Protein AF-A0A7C7YR39-F1 (afdb_monomer)

Mean predicted aligned error: 9.97 Å

Sequence (349 aa):
MISSTLSHMVLILVLGVTTVPDGLTGERSPSIELAADESQHPGGVIDSTLPKLRGMIELYSADRRNIGRFYDAPMSKMASEKTREYLQHWQEVLDAIDFDALERDQQVDHLLFQNDLRYRLRSLDHQQLKEQQIDPFVPFAEVITRLQEKRRQVEPVDGKKLANIITDLDRAVKEARTTIEKQLKEGGEGEQVFEISVANRASRMVDRLQRTLSGWYRFYAGYDPLFTWWVEKPYKDLEKTLKSYSKFIRNKVMAIDDEGDPPIIGDPVGREELMSMLEHEMIAYSPEQLIEIARQEFDWCRKEMVRAAQDLGYGDDWRKALEHVKELHVEPGKQPDLIRELAHEAVEF

Solvent-accessible surface area (backbone atoms only — not comparable to full-atom values): 20378 Å² total; per-residue (Å²): 134,90,78,92,85,84,87,82,92,81,88,84,83,77,87,78,82,81,82,76,79,86,86,77,85,69,79,72,60,74,71,62,72,48,54,76,42,69,86,51,39,93,85,49,71,58,52,81,93,44,62,68,64,57,23,48,52,52,49,48,56,51,42,54,51,48,51,52,66,66,47,65,43,66,94,34,63,68,40,50,50,55,51,48,55,52,44,51,50,53,48,54,60,56,70,69,50,66,62,88,79,43,55,72,70,48,45,51,52,49,55,54,49,55,41,52,45,56,41,52,55,52,52,51,53,52,48,51,53,60,50,58,70,26,40,83,72,46,78,57,46,63,61,56,22,51,55,45,49,41,58,71,69,65,57,89,82,52,26,66,62,49,21,51,54,38,43,53,48,38,49,44,52,53,50,39,50,52,52,53,55,49,51,52,61,73,48,40,95,88,51,81,75,61,60,55,45,50,50,51,50,33,30,54,47,47,56,48,52,50,51,52,50,51,54,53,48,60,68,43,45,84,74,37,65,63,36,31,71,43,27,49,63,34,48,58,52,28,54,50,50,52,55,52,47,34,49,43,40,42,43,69,71,57,65,46,66,94,75,76,84,72,79,90,77,67,68,82,76,51,71,70,52,50,50,49,51,30,54,59,71,68,44,92,59,53,74,68,55,49,52,52,51,50,52,54,52,52,54,50,52,54,52,52,43,27,51,53,9,39,77,73,71,46,42,79,43,32,66,61,36,49,57,53,59,67,68,70,60,76,61,94,88,42,59,68,61,52,53,52,51,54,54,52,51,66,71,73,106

Secondary structure (DSSP, 8-state):
-------------------PPP-------HHHHGGGSTT--TT----TTS-HHHHHHHHHHHHHHHHHHHS--TT-HHHHHHHHHHHHHHHHHHHTS-GGGS-HHHHHHHHHHHHHHHHHHHHHHHHHHHHHTTGGG-TTHHHHHHHHHHHHTT----HHHHHHHHHHHHHHHHHHHHHHHHHHHHT-TT---S-HHHHHHHHHHHHHHHHHHHHHHHHHTTT-HHHHHHHHHHHHHHHHHHHHHHHHIIIIIS---SSSSPP-------HHHHHHHHHHTT--S-HHHHHHHHHHHHHHHHHHHHHHHHHTT-TT-HHHHHHHHHT-PPPTT-HHHHHHHHHHHHHH-

pLDDT: mean 86.63, std 20.12, range [24.39, 98.81]

Structure (mmCIF, N/CA/C/O backbone):
data_AF-A0A7C7YR39-F1
#
_entry.id   AF-A0A7C7YR39-F1
#
loop_
_atom_site.group_PDB
_atom_site.id
_atom_site.type_symbol
_atom_site.label_atom_id
_atom_site.label_alt_id
_atom_site.label_comp_id
_atom_site.label_asym_id
_atom_site.label_entity_id
_atom_site.label_seq_id
_atom_site.pdbx_PDB_ins_code
_atom_site.Cartn_x
_atom_site.Cartn_y
_atom_site.Cartn_z
_atom_site.occupancy
_atom_site.B_iso_or_equiv
_atom_site.auth_seq_id
_atom_site.auth_comp_id
_atom_site.auth_asym_id
_atom_site.auth_atom_id
_atom_site.pdbx_PDB_model_num
ATOM 1 N N . MET A 1 1 ? -36.151 -13.719 -64.002 1.00 32.03 1 MET A N 1
ATOM 2 C CA . MET A 1 1 ? -35.360 -13.106 -65.091 1.00 32.03 1 MET A CA 1
ATOM 3 C C . MET A 1 1 ? -34.764 -11.821 -64.520 1.00 32.03 1 MET A C 1
ATOM 5 O O . MET A 1 1 ? -35.556 -10.995 -64.103 1.00 32.03 1 MET A O 1
ATOM 9 N N . ILE A 1 2 ? -33.493 -11.862 -64.078 1.00 34.31 2 ILE A N 1
ATOM 10 C CA . ILE A 1 2 ? -32.334 -11.101 -64.636 1.00 34.31 2 ILE A CA 1
ATOM 11 C C . ILE A 1 2 ? -32.557 -9.578 -64.465 1.00 34.31 2 ILE A C 1
ATOM 13 O O . ILE A 1 2 ? -33.541 -9.092 -64.996 1.00 34.31 2 ILE A O 1
ATOM 17 N N . SER A 1 3 ? -31.790 -8.734 -63.759 1.00 32.16 3 SER A N 1
ATOM 18 C CA . SER A 1 3 ? -30.364 -8.616 -63.371 1.00 32.16 3 SER A CA 1
ATOM 19 C C . SER A 1 3 ? -30.290 -7.576 -62.215 1.00 32.16 3 SER A C 1
ATOM 21 O O . SER A 1 3 ? -31.131 -6.684 -62.204 1.00 32.16 3 SER A O 1
ATOM 23 N N . SER A 1 4 ? -29.506 -7.757 -61.135 1.00 36.12 4 SER A N 1
ATOM 24 C CA . SER A 1 4 ? -28.205 -7.090 -60.817 1.00 36.12 4 SER A CA 1
ATOM 25 C C . SER A 1 4 ? -28.263 -5.534 -60.767 1.00 36.12 4 SER A C 1
ATOM 27 O O . SER A 1 4 ? -28.878 -4.931 -61.628 1.00 36.12 4 SER A O 1
ATOM 29 N N . THR A 1 5 ? -27.669 -4.752 -59.848 1.00 35.97 5 THR A N 1
ATOM 30 C CA . THR A 1 5 ? -26.538 -4.916 -58.911 1.00 35.97 5 THR A CA 1
ATOM 31 C C . THR A 1 5 ? -26.293 -3.591 -58.143 1.00 35.97 5 THR A C 1
ATOM 33 O O . THR A 1 5 ? -26.553 -2.526 -58.687 1.00 35.97 5 THR A O 1
ATOM 36 N N . LEU A 1 6 ? -25.641 -3.707 -56.975 1.00 30.09 6 LEU A N 1
ATOM 37 C CA . LEU A 1 6 ? -24.656 -2.795 -56.348 1.00 30.09 6 LEU A CA 1
ATOM 38 C C . LEU A 1 6 ? -25.064 -1.573 -55.478 1.00 30.09 6 LEU A C 1
ATOM 40 O O . LEU A 1 6 ? -25.485 -0.523 -55.946 1.00 30.09 6 LEU A O 1
ATOM 44 N N . SER A 1 7 ? -24.749 -1.754 -54.186 1.00 31.33 7 SER A N 1
ATOM 45 C CA . SER A 1 7 ? -24.187 -0.844 -53.165 1.00 31.33 7 SER A CA 1
ATOM 46 C C . SER A 1 7 ? -23.467 0.418 -53.672 1.00 31.33 7 SER A C 1
ATOM 48 O O . SER A 1 7 ? -22.754 0.295 -54.660 1.00 31.33 7 SER A O 1
ATOM 50 N N . HIS A 1 8 ? -23.567 1.551 -52.949 1.00 29.84 8 HIS A N 1
ATOM 51 C CA . HIS A 1 8 ? -22.473 2.497 -52.612 1.00 29.84 8 HIS A CA 1
ATOM 52 C 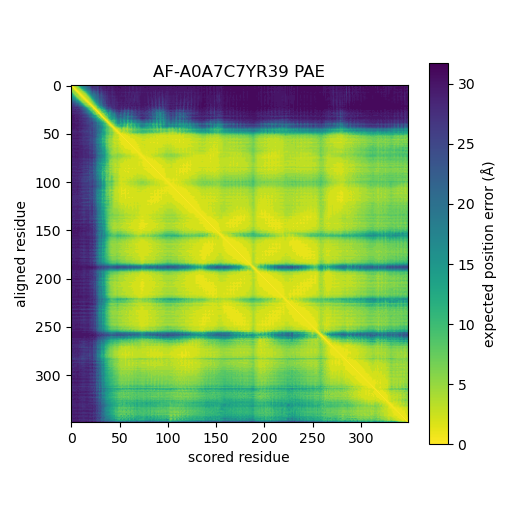C . HIS A 1 8 ? -22.944 3.576 -51.601 1.00 29.84 8 HIS A C 1
ATOM 54 O O . HIS A 1 8 ? -23.757 4.441 -51.912 1.00 29.84 8 HIS A O 1
ATOM 60 N N . MET A 1 9 ? -22.410 3.493 -50.376 1.00 26.84 9 MET A N 1
ATOM 61 C CA . MET A 1 9 ? -21.767 4.577 -49.611 1.00 26.84 9 MET A CA 1
ATOM 62 C C . MET A 1 9 ? -21.888 6.011 -50.168 1.00 26.84 9 MET A C 1
ATOM 64 O O . MET A 1 9 ? -21.300 6.318 -51.202 1.00 26.84 9 MET A O 1
ATOM 68 N N . VAL A 1 10 ? -22.475 6.923 -49.382 1.00 27.78 10 VAL A N 1
ATOM 69 C CA . VAL A 1 10 ? -22.123 8.353 -49.408 1.00 27.78 10 VAL A CA 1
ATOM 70 C C . VAL A 1 10 ? -21.921 8.848 -47.975 1.00 27.78 10 VAL A C 1
ATOM 72 O O . VAL A 1 10 ? -22.806 8.786 -47.126 1.00 27.78 10 VAL A O 1
ATOM 75 N N . LEU A 1 11 ? -20.689 9.292 -47.756 1.00 25.66 11 LEU A N 1
ATOM 76 C CA . LEU A 1 11 ? -20.082 9.889 -46.577 1.00 25.66 11 LEU A CA 1
ATOM 77 C C . LEU A 1 11 ? -20.687 11.287 -46.334 1.00 25.66 11 LEU A C 1
ATOM 79 O O . LEU A 1 11 ? -20.571 12.153 -47.200 1.00 25.66 11 LEU A O 1
ATOM 83 N N . ILE A 1 12 ? -21.311 11.529 -45.177 1.00 28.56 12 ILE A N 1
ATOM 84 C CA . ILE A 1 12 ? -21.699 12.884 -44.751 1.00 28.56 12 ILE A CA 1
ATOM 85 C C . ILE A 1 12 ? -20.599 13.427 -43.838 1.00 28.56 12 ILE A C 1
ATOM 87 O O . ILE A 1 12 ? -20.416 12.980 -42.709 1.00 28.56 12 ILE A O 1
ATOM 91 N N . LEU A 1 13 ? -19.860 14.392 -44.378 1.00 24.39 13 LEU A N 1
ATOM 92 C CA . LEU A 1 13 ? -18.815 15.167 -43.727 1.00 24.39 13 LEU A CA 1
ATOM 93 C C . LEU A 1 13 ? -19.472 16.391 -43.067 1.00 24.39 13 LEU A C 1
ATOM 95 O O . LEU A 1 13 ? -19.917 17.296 -43.770 1.00 24.39 13 LEU A O 1
ATOM 99 N N . VAL A 1 14 ? -19.561 16.422 -41.734 1.00 27.92 14 VAL A N 1
ATOM 100 C CA . VAL A 1 14 ? -19.969 17.626 -40.985 1.00 27.92 14 VAL A CA 1
ATOM 101 C C . VAL A 1 14 ? -18.734 18.233 -40.332 1.00 27.92 14 VAL A C 1
ATOM 103 O O . VAL A 1 14 ? -18.232 17.746 -39.323 1.00 27.92 14 VAL A O 1
ATOM 106 N N . LEU A 1 15 ? -18.252 19.310 -40.949 1.00 28.94 15 LEU A N 1
ATOM 107 C CA . LEU A 1 15 ? -17.312 20.273 -40.385 1.00 28.94 15 LEU A CA 1
ATOM 108 C C . LEU A 1 15 ? -17.997 21.031 -39.239 1.00 28.94 15 LEU A C 1
ATOM 110 O O . LEU A 1 15 ? -18.823 21.912 -39.474 1.00 28.94 15 LEU A O 1
ATOM 114 N N . GLY A 1 16 ? -17.652 20.685 -38.000 1.00 26.23 16 GLY A N 1
ATOM 115 C CA . GLY A 1 16 ? -17.976 21.466 -36.809 1.00 26.23 16 GLY A CA 1
ATOM 116 C C . GLY A 1 16 ? -16.839 22.431 -36.490 1.00 26.23 16 GLY A C 1
ATOM 117 O O . GLY A 1 16 ? -15.851 22.045 -35.875 1.00 26.23 16 GLY A O 1
ATOM 118 N N . VAL A 1 17 ? -16.981 23.676 -36.937 1.00 27.73 17 VAL A N 1
ATOM 119 C CA . VAL A 1 17 ? -16.126 24.815 -36.583 1.00 27.73 17 VAL A CA 1
ATOM 120 C C . VAL A 1 17 ? -16.275 25.098 -35.085 1.00 27.73 17 VAL A C 1
ATOM 122 O O . VAL A 1 17 ? -17.360 25.441 -34.620 1.00 27.73 17 VAL A O 1
ATOM 125 N N . THR A 1 18 ? -15.192 24.954 -34.323 1.00 28.89 18 THR A N 1
ATOM 126 C CA . THR A 1 18 ? -15.123 25.343 -32.911 1.00 28.89 18 THR A CA 1
ATOM 127 C C . THR A 1 18 ? -14.959 26.855 -32.798 1.00 28.89 18 THR A C 1
ATOM 129 O O . THR A 1 18 ? -13.890 27.397 -33.073 1.00 28.89 18 THR A O 1
ATOM 132 N N . THR A 1 19 ? -16.011 27.547 -32.368 1.00 29.94 19 THR A N 1
ATOM 133 C CA . THR A 1 19 ? -15.906 28.903 -31.824 1.00 29.94 19 THR A CA 1
ATOM 134 C C . THR A 1 19 ? -15.348 28.815 -30.406 1.00 29.94 19 THR A C 1
ATOM 136 O O . THR A 1 19 ? -16.035 28.346 -29.499 1.00 29.94 19 THR A O 1
ATOM 139 N N . VAL A 1 20 ? -14.097 29.237 -30.227 1.00 32.47 20 VAL A N 1
ATOM 140 C CA . VAL A 1 20 ? -13.477 29.475 -28.916 1.00 32.47 20 VAL A CA 1
ATOM 141 C C . VAL A 1 20 ? -14.129 30.723 -28.309 1.00 32.47 20 VAL A C 1
ATOM 143 O O . VAL A 1 20 ? -14.114 31.767 -28.964 1.00 32.47 20 VAL A O 1
ATOM 146 N N . PRO A 1 21 ? -14.715 30.667 -27.101 1.00 31.42 21 PRO A N 1
ATOM 147 C CA . PRO A 1 21 ? -15.055 31.875 -26.370 1.00 31.42 21 PRO A CA 1
ATOM 148 C C . PRO A 1 21 ? -13.767 32.478 -25.805 1.00 31.42 21 PRO A C 1
ATOM 150 O O . PRO A 1 21 ? -13.091 31.861 -24.980 1.00 31.42 21 PRO A O 1
ATOM 153 N N . ASP A 1 22 ? -13.442 33.682 -26.268 1.00 34.03 22 ASP A N 1
ATOM 154 C CA . ASP A 1 22 ? -12.496 34.588 -25.623 1.00 34.03 22 ASP A CA 1
ATOM 155 C C . ASP A 1 22 ? -12.878 34.800 -24.151 1.00 34.03 22 ASP A C 1
ATOM 157 O O . ASP A 1 22 ? -14.036 35.080 -23.831 1.00 34.03 22 ASP A O 1
ATOM 161 N N . GLY A 1 23 ? -11.882 34.737 -23.265 1.00 38.09 23 GLY A N 1
ATOM 162 C CA . GLY A 1 23 ? -11.996 35.285 -21.914 1.00 38.09 23 GLY A CA 1
ATOM 163 C C . GLY A 1 23 ? -12.048 34.268 -20.778 1.00 38.09 23 GLY A C 1
ATOM 164 O O . GLY A 1 23 ? -12.989 34.274 -19.995 1.00 38.09 23 GLY A O 1
ATOM 165 N N . LEU A 1 24 ? -10.988 33.477 -20.617 1.00 30.59 24 LEU A N 1
ATOM 166 C CA . LEU A 1 24 ? -10.527 33.027 -19.300 1.00 30.59 24 LEU A CA 1
ATOM 167 C C . LEU A 1 24 ? -9.001 33.127 -19.277 1.00 30.59 24 LEU A C 1
ATOM 169 O O . LEU A 1 24 ? -8.285 32.151 -19.482 1.00 30.59 24 LEU A O 1
ATOM 173 N N . THR A 1 25 ? -8.491 34.335 -19.038 1.00 36.34 25 THR A N 1
ATOM 174 C CA . THR A 1 25 ? -7.137 34.510 -18.510 1.00 36.34 25 THR A CA 1
ATOM 175 C C . THR A 1 25 ? -7.134 33.947 -17.092 1.00 36.34 25 THR A C 1
ATOM 177 O O . THR A 1 25 ? -7.354 34.669 -16.122 1.00 36.34 25 THR A O 1
ATOM 180 N N . GLY A 1 26 ? -6.966 32.631 -16.976 1.00 33.69 26 GLY A N 1
ATOM 181 C CA . GLY A 1 26 ? -6.510 32.036 -15.735 1.00 33.69 26 GLY A CA 1
ATOM 182 C C . GLY A 1 26 ? -5.105 32.564 -15.496 1.00 33.69 26 GLY A C 1
ATOM 183 O O . GLY A 1 26 ? -4.198 32.263 -16.272 1.00 33.69 26 GLY A O 1
ATOM 184 N N . GLU A 1 27 ? -4.934 33.393 -14.472 1.00 33.16 27 GLU A N 1
ATOM 185 C CA . GLU A 1 27 ? -3.612 33.641 -13.912 1.00 33.16 27 GLU A CA 1
ATOM 186 C C . GLU A 1 27 ? -3.004 32.268 -13.605 1.00 33.16 27 GLU A C 1
ATOM 188 O O . GLU A 1 27 ? -3.484 31.538 -12.734 1.00 33.16 27 GLU A O 1
ATOM 193 N N . ARG A 1 28 ? -1.982 31.873 -14.375 1.00 34.53 28 ARG A N 1
ATOM 194 C CA . ARG A 1 28 ? -1.120 30.758 -13.987 1.00 34.53 28 ARG A CA 1
ATOM 195 C C . ARG A 1 28 ? -0.603 31.108 -12.598 1.00 34.53 28 ARG A C 1
ATOM 197 O O . ARG A 1 28 ? -0.074 32.202 -12.406 1.00 34.53 28 ARG A O 1
ATOM 204 N N . SER A 1 29 ? -0.807 30.221 -11.625 1.00 32.28 29 SER A N 1
ATOM 205 C CA . SER A 1 29 ? -0.265 30.446 -10.286 1.00 32.28 29 SER A CA 1
ATOM 206 C C . SER A 1 29 ? 1.232 30.757 -10.410 1.00 32.28 29 SER A C 1
ATOM 208 O O . SER A 1 29 ? 1.918 30.045 -11.146 1.00 32.28 29 SER A O 1
ATOM 210 N N . PRO A 1 30 ? 1.756 31.781 -9.713 1.00 30.56 30 PRO A N 1
ATOM 211 C CA . PRO A 1 30 ? 3.155 32.199 -9.842 1.00 30.56 30 PRO A CA 1
ATOM 212 C C . PRO A 1 30 ? 4.160 31.083 -9.510 1.00 30.56 30 PRO A C 1
ATOM 214 O O . PRO A 1 30 ? 5.321 31.156 -9.892 1.00 30.56 30 PRO A O 1
ATOM 217 N N . SER A 1 31 ? 3.710 30.011 -8.854 1.00 40.25 31 SER A N 1
ATOM 218 C CA . SER A 1 31 ? 4.462 28.777 -8.629 1.00 40.25 31 SER A CA 1
ATOM 219 C C . SER A 1 31 ? 4.808 27.991 -9.903 1.00 40.25 31 SER A C 1
ATOM 221 O O . SER A 1 31 ? 5.787 27.254 -9.882 1.00 40.25 31 SER A O 1
ATOM 223 N N . ILE A 1 32 ? 4.059 28.140 -11.002 1.00 37.75 32 ILE A N 1
ATOM 224 C CA . ILE A 1 32 ? 4.286 27.389 -12.252 1.00 37.75 32 ILE A CA 1
ATOM 225 C C . ILE A 1 32 ? 5.403 28.029 -13.095 1.00 37.75 32 ILE A C 1
ATOM 227 O O . ILE A 1 32 ? 6.206 27.316 -13.688 1.00 37.75 32 ILE A O 1
ATOM 231 N N . GLU A 1 33 ? 5.520 29.363 -13.114 1.00 31.27 33 GLU A N 1
ATOM 232 C CA . GLU A 1 33 ? 6.606 30.048 -13.843 1.00 31.27 33 GLU A CA 1
ATOM 233 C C . GLU A 1 33 ? 7.976 29.888 -13.167 1.00 31.27 33 GLU A C 1
ATOM 235 O O . GLU A 1 33 ? 8.996 29.874 -13.852 1.00 31.27 33 GLU A O 1
ATOM 240 N N . LEU A 1 34 ? 8.012 29.693 -11.845 1.00 35.81 34 LEU A N 1
ATOM 241 C CA . LEU A 1 34 ? 9.253 29.445 -11.097 1.00 35.81 34 LEU A CA 1
ATOM 242 C C . LEU A 1 34 ? 9.825 28.031 -11.329 1.00 35.81 34 LEU A C 1
ATOM 244 O O . LEU A 1 34 ? 11.009 27.815 -11.104 1.00 35.81 34 LEU A O 1
ATOM 248 N N . ALA A 1 35 ? 9.019 27.073 -11.800 1.00 43.44 35 ALA A N 1
ATOM 249 C CA . ALA A 1 35 ? 9.404 25.661 -11.913 1.00 43.44 35 ALA A CA 1
ATOM 250 C C . ALA A 1 35 ? 10.048 25.266 -13.259 1.00 43.44 35 ALA A C 1
ATOM 252 O O . ALA A 1 35 ? 10.525 24.140 -13.395 1.00 43.44 35 ALA A O 1
ATOM 253 N N . ALA A 1 36 ? 10.077 26.174 -14.242 1.00 43.47 36 ALA A N 1
ATOM 254 C CA . ALA A 1 36 ? 10.823 25.986 -15.492 1.00 43.47 36 ALA A CA 1
ATOM 255 C C . ALA A 1 36 ? 12.309 26.382 -15.364 1.00 43.47 36 ALA A C 1
ATOM 257 O O . ALA A 1 36 ? 13.108 26.092 -16.254 1.00 43.47 36 ALA A O 1
ATOM 258 N N . ASP A 1 37 ? 12.680 27.034 -14.259 1.00 45.34 37 ASP A N 1
ATOM 259 C CA . ASP A 1 37 ? 14.067 27.265 -13.876 1.00 45.34 37 ASP A CA 1
ATOM 260 C C . ASP A 1 37 ? 14.573 26.030 -13.112 1.00 45.34 37 ASP A C 1
ATOM 262 O O . ASP A 1 37 ? 14.165 25.761 -11.981 1.00 45.34 37 ASP A O 1
ATOM 266 N N . GLU A 1 38 ? 15.465 25.258 -13.744 1.00 51.19 38 GLU A N 1
ATOM 267 C CA . GLU A 1 38 ? 16.076 24.028 -13.202 1.00 51.19 38 GLU A CA 1
ATOM 268 C C . GLU A 1 38 ? 16.743 24.241 -11.827 1.00 51.19 38 GLU A C 1
ATOM 270 O O . GLU A 1 38 ? 16.970 23.285 -11.082 1.00 51.19 38 GLU A O 1
ATOM 275 N N . SER A 1 39 ? 17.026 25.497 -11.464 1.00 49.62 39 SER A N 1
ATOM 276 C CA . SER A 1 39 ? 17.607 25.887 -10.180 1.00 49.62 39 SER A CA 1
ATOM 277 C C . SER A 1 39 ? 16.596 26.062 -9.032 1.00 49.62 39 SER A C 1
ATOM 279 O O . SER A 1 39 ? 17.018 26.277 -7.893 1.00 49.62 39 SER A O 1
ATOM 281 N N . GLN A 1 40 ? 15.284 25.947 -9.290 1.00 51.50 40 GLN A N 1
ATOM 282 C CA . GLN A 1 40 ? 14.224 26.270 -8.320 1.00 51.50 40 GLN A CA 1
ATOM 283 C C . GLN A 1 40 ? 13.178 25.162 -8.105 1.00 51.50 40 GLN A C 1
ATOM 285 O O . GLN A 1 40 ? 12.104 25.425 -7.556 1.00 51.50 40 GLN A O 1
ATOM 290 N N . HIS A 1 41 ? 13.467 23.904 -8.466 1.00 58.00 41 HIS A N 1
ATOM 291 C CA . HIS A 1 41 ? 12.567 22.807 -8.101 1.00 58.00 41 HIS A CA 1
ATOM 292 C C . HIS A 1 41 ? 12.512 22.655 -6.563 1.00 58.00 41 HIS A C 1
ATOM 294 O O . HIS A 1 41 ? 13.560 22.548 -5.917 1.00 58.00 41 HIS A O 1
ATOM 300 N N . PRO A 1 42 ? 11.319 22.602 -5.936 1.00 55.38 42 PRO A N 1
ATOM 301 C CA . PRO A 1 42 ? 11.188 22.580 -4.474 1.00 55.38 42 PRO A CA 1
ATOM 302 C C . PRO A 1 42 ? 11.841 21.355 -3.808 1.00 55.38 42 PRO A C 1
ATOM 304 O O . PRO A 1 42 ? 12.169 21.405 -2.624 1.00 55.38 42 PRO A O 1
ATOM 307 N N . GLY A 1 43 ? 12.050 20.270 -4.561 1.00 58.22 43 GLY A N 1
ATOM 308 C CA . GLY A 1 43 ? 12.757 19.059 -4.120 1.00 58.22 43 GLY A CA 1
ATOM 309 C C . GLY A 1 43 ? 14.289 19.157 -4.087 1.00 58.22 43 GLY A C 1
ATOM 310 O O . GLY A 1 43 ? 14.943 18.270 -3.540 1.00 58.22 43 GLY A O 1
ATOM 311 N N . GLY A 1 44 ? 14.879 20.211 -4.662 1.00 65.75 44 GLY A N 1
ATOM 312 C CA . GLY A 1 44 ? 16.329 20.380 -4.781 1.00 65.75 44 GLY A CA 1
ATOM 313 C C . GLY A 1 44 ? 16.810 20.566 -6.221 1.00 65.75 44 GLY A C 1
ATOM 314 O O . GLY A 1 44 ? 16.020 20.697 -7.150 1.00 65.75 44 GLY A O 1
ATOM 315 N N . VAL A 1 45 ? 18.133 20.600 -6.393 1.00 69.50 45 VAL A N 1
ATOM 316 C CA . VAL A 1 45 ? 18.794 20.867 -7.680 1.00 69.50 45 VAL A CA 1
ATOM 317 C C . VAL A 1 45 ? 18.971 19.562 -8.458 1.00 69.50 45 VAL A C 1
ATOM 319 O O . VAL A 1 45 ? 19.432 18.568 -7.896 1.00 69.50 45 VAL A O 1
ATOM 322 N N . ILE A 1 46 ? 18.628 19.572 -9.747 1.00 77.38 46 ILE A N 1
ATOM 323 C CA . ILE A 1 46 ? 18.893 18.454 -10.662 1.00 77.38 46 ILE A CA 1
ATOM 324 C C . ILE A 1 46 ? 20.410 18.329 -10.859 1.00 77.38 46 ILE A C 1
ATOM 326 O O . ILE A 1 46 ? 21.084 19.318 -11.148 1.00 77.38 46 ILE A O 1
ATOM 330 N N . ASP A 1 47 ? 20.956 17.119 -10.709 1.00 76.94 47 ASP A N 1
ATOM 331 C CA . ASP A 1 47 ? 22.377 16.863 -10.959 1.00 76.94 47 ASP A CA 1
ATOM 332 C C . ASP A 1 47 ? 22.702 17.064 -12.447 1.00 76.94 47 ASP A C 1
ATOM 334 O O . ASP A 1 47 ? 22.355 16.242 -13.296 1.00 76.94 47 ASP A O 1
ATOM 338 N N . SER A 1 48 ? 23.386 18.167 -12.755 1.00 75.44 48 SER A N 1
ATOM 339 C CA . SER A 1 48 ? 23.759 18.553 -14.117 1.00 75.44 48 SER A CA 1
ATOM 340 C C . SER A 1 48 ? 24.875 17.697 -14.722 1.00 75.44 48 SER A C 1
ATOM 342 O O . SER A 1 48 ? 25.196 17.859 -15.899 1.00 75.44 48 SER A O 1
ATOM 344 N N . THR A 1 49 ? 25.474 16.785 -13.947 1.00 82.31 49 THR A N 1
ATOM 345 C CA . THR A 1 49 ? 26.449 15.809 -14.455 1.00 82.31 49 THR A CA 1
ATOM 346 C C . THR A 1 49 ? 25.789 14.568 -15.061 1.00 82.31 49 THR A C 1
ATOM 348 O O . THR A 1 49 ? 26.462 13.780 -15.729 1.00 82.31 49 THR A O 1
ATOM 351 N N . LEU A 1 50 ? 24.479 14.396 -14.859 1.00 83.31 50 LEU A N 1
ATOM 352 C CA . LEU A 1 50 ? 23.691 13.289 -15.392 1.00 83.31 50 LEU A CA 1
ATOM 353 C C . LEU A 1 50 ? 22.898 13.713 -16.638 1.00 83.31 50 LEU A C 1
ATOM 355 O O . LEU A 1 50 ? 22.593 14.895 -16.810 1.00 83.31 50 LEU A O 1
ATOM 359 N N . PRO A 1 51 ? 22.487 12.753 -17.494 1.00 86.44 51 PRO A N 1
ATOM 360 C CA . PRO A 1 51 ? 21.446 13.005 -18.483 1.00 86.44 51 PRO A CA 1
ATOM 361 C C . PRO A 1 51 ? 20.218 13.628 -17.813 1.00 86.44 51 PRO A C 1
ATOM 363 O O . PRO A 1 51 ? 19.783 13.167 -16.754 1.00 86.44 51 PRO A O 1
ATOM 366 N N . LYS A 1 52 ? 19.652 14.666 -18.435 1.00 85.44 52 LYS A N 1
ATOM 367 C CA . LYS A 1 52 ? 18.618 15.518 -17.833 1.00 85.44 52 LYS A CA 1
ATOM 368 C C . LYS A 1 52 ? 17.460 14.713 -17.237 1.00 85.44 52 LYS A C 1
ATOM 370 O O . LYS A 1 52 ? 17.140 14.874 -16.060 1.00 85.44 52 LYS A O 1
ATOM 375 N N . LEU A 1 53 ? 16.872 13.803 -18.019 1.00 90.50 53 LEU A N 1
ATOM 376 C CA . LEU A 1 53 ? 15.745 12.988 -17.552 1.00 90.50 53 LEU A CA 1
ATOM 377 C C . LEU A 1 53 ? 16.111 12.020 -16.430 1.00 90.50 53 LEU A C 1
ATOM 379 O O . LEU A 1 53 ? 15.311 11.820 -15.519 1.00 90.50 53 LEU A O 1
ATOM 383 N N . ARG A 1 54 ? 17.334 11.489 -16.421 1.00 90.88 54 ARG A N 1
ATOM 384 C CA . ARG A 1 54 ? 17.811 10.678 -15.301 1.00 90.88 54 ARG A CA 1
ATOM 385 C C . ARG A 1 54 ? 17.850 11.492 -14.008 1.00 90.88 54 ARG A C 1
ATOM 387 O O . ARG A 1 54 ? 17.311 11.043 -13.001 1.00 90.88 54 ARG A O 1
ATOM 394 N N . GLY A 1 55 ? 18.444 12.687 -14.036 1.00 90.00 55 GLY A N 1
ATOM 395 C CA . GLY A 1 55 ? 18.494 13.568 -12.864 1.00 90.00 55 GLY A CA 1
ATOM 396 C C . GLY A 1 55 ? 17.094 13.933 -12.351 1.00 90.00 55 GLY A C 1
ATOM 397 O O . GLY A 1 55 ? 16.840 13.919 -11.147 1.00 90.00 55 GLY A O 1
ATOM 398 N N . MET A 1 56 ? 16.152 14.169 -13.266 1.00 90.56 56 MET A N 1
ATOM 399 C CA . MET A 1 56 ? 14.740 14.397 -12.945 1.00 90.56 56 MET A CA 1
ATOM 400 C C . MET A 1 56 ? 14.076 13.183 -12.278 1.00 90.56 56 MET A C 1
ATOM 402 O O . MET A 1 56 ? 13.408 13.336 -11.257 1.00 90.56 56 MET A O 1
ATOM 406 N N . ILE A 1 57 ? 14.285 11.972 -12.803 1.00 93.19 57 ILE A N 1
ATOM 407 C CA . ILE A 1 57 ? 13.738 10.726 -12.238 1.00 93.19 57 ILE A CA 1
ATOM 408 C C . ILE A 1 57 ? 14.317 10.443 -10.846 1.00 93.19 57 ILE A C 1
ATOM 410 O O . ILE A 1 57 ? 13.600 9.968 -9.956 1.00 93.19 57 ILE A O 1
ATOM 414 N N . GLU A 1 58 ? 15.601 10.732 -10.627 1.00 92.00 58 GLU A N 1
ATOM 415 C CA . GLU A 1 58 ? 16.242 10.590 -9.317 1.00 92.00 58 GLU A CA 1
ATOM 416 C C . GLU A 1 58 ? 15.641 11.570 -8.295 1.00 92.00 58 GLU A C 1
ATOM 418 O O . GLU A 1 58 ? 15.277 11.151 -7.188 1.00 92.00 58 GLU A O 1
ATOM 423 N N . LEU A 1 59 ? 15.441 12.834 -8.686 1.00 90.19 59 LEU A N 1
ATOM 424 C CA . LEU A 1 59 ? 14.788 13.851 -7.858 1.00 90.19 59 LEU A CA 1
ATOM 425 C C . LEU A 1 59 ? 13.340 13.470 -7.527 1.00 90.19 59 LEU A C 1
ATOM 427 O O . LEU A 1 59 ? 12.956 13.441 -6.357 1.00 90.19 59 LEU A O 1
ATOM 431 N N . TYR A 1 60 ? 12.569 13.070 -8.539 1.00 92.75 60 TYR A N 1
ATOM 432 C CA . TYR A 1 60 ? 11.232 12.509 -8.372 1.00 92.75 60 TYR A CA 1
ATOM 433 C C . TYR A 1 60 ? 11.245 11.348 -7.359 1.00 92.75 60 TYR A C 1
ATOM 435 O O . TYR A 1 60 ? 10.529 11.331 -6.357 1.00 92.75 60 TYR A O 1
ATOM 443 N N . SER A 1 61 ? 12.129 10.374 -7.543 1.00 92.62 61 SER A N 1
ATOM 444 C CA . SER A 1 61 ? 12.193 9.201 -6.670 1.00 92.62 61 SER A CA 1
ATOM 445 C C . SER A 1 61 ? 12.510 9.558 -5.211 1.00 92.62 61 SER A C 1
ATOM 447 O O . SER A 1 61 ? 11.974 8.929 -4.287 1.00 92.62 61 SER A O 1
ATOM 449 N N . ALA A 1 62 ? 13.367 10.558 -4.990 1.00 92.06 62 ALA A N 1
ATOM 450 C CA . ALA A 1 62 ? 13.696 11.073 -3.667 1.00 92.06 62 ALA A CA 1
ATOM 451 C C . ALA A 1 62 ? 12.507 11.809 -3.027 1.00 92.06 62 ALA A C 1
ATOM 453 O O . ALA A 1 62 ? 12.125 11.486 -1.896 1.00 92.06 62 ALA A O 1
ATOM 454 N N . ASP A 1 63 ? 11.876 12.725 -3.760 1.00 91.19 63 ASP A N 1
ATOM 455 C CA . ASP A 1 63 ? 10.727 13.501 -3.292 1.00 91.19 63 ASP A CA 1
ATOM 456 C C . ASP A 1 63 ? 9.550 12.603 -2.935 1.00 91.19 63 ASP A C 1
ATOM 458 O O . ASP A 1 63 ? 9.016 12.691 -1.829 1.00 91.19 63 ASP A O 1
ATOM 462 N N . ARG A 1 64 ? 9.195 11.654 -3.807 1.00 92.19 64 ARG A N 1
ATOM 463 C CA . ARG A 1 64 ? 8.118 10.694 -3.541 1.00 92.19 64 ARG A CA 1
ATOM 464 C C . ARG A 1 64 ? 8.355 9.926 -2.243 1.00 92.19 64 ARG A C 1
ATOM 466 O O . ARG A 1 64 ? 7.427 9.704 -1.462 1.00 92.19 64 ARG A O 1
ATOM 473 N N . ARG A 1 65 ? 9.603 9.518 -1.986 1.00 92.69 65 ARG A N 1
ATOM 474 C CA . ARG A 1 65 ? 9.981 8.832 -0.742 1.00 92.69 65 ARG A CA 1
ATOM 475 C C . ARG A 1 65 ? 9.820 9.750 0.469 1.00 92.69 65 ARG A C 1
ATOM 477 O O . ARG A 1 65 ? 9.351 9.288 1.507 1.00 92.69 65 ARG A O 1
ATOM 484 N N . ASN A 1 66 ? 10.203 11.017 0.354 1.00 91.81 66 ASN A N 1
ATOM 485 C CA . ASN A 1 66 ? 10.085 11.998 1.431 1.00 91.81 66 ASN A CA 1
ATOM 486 C C . ASN A 1 66 ? 8.621 12.339 1.730 1.00 91.81 66 ASN A C 1
ATOM 488 O O . ASN A 1 66 ? 8.212 12.265 2.889 1.00 91.81 66 ASN A O 1
ATOM 492 N N . ILE A 1 67 ? 7.819 12.603 0.696 1.00 91.56 67 ILE A N 1
ATOM 493 C CA . ILE A 1 67 ? 6.374 12.842 0.792 1.00 91.56 67 ILE A CA 1
ATOM 494 C C . ILE A 1 67 ? 5.697 11.646 1.463 1.00 91.56 67 ILE A C 1
ATOM 496 O O . ILE A 1 67 ? 5.031 11.825 2.479 1.00 91.56 67 ILE A O 1
ATOM 500 N N . GLY A 1 68 ? 5.939 10.419 0.989 1.00 91.00 68 GLY A N 1
ATOM 501 C CA . GLY A 1 68 ? 5.342 9.219 1.585 1.00 91.00 68 GLY A CA 1
ATOM 502 C C . GLY A 1 68 ? 5.784 8.951 3.030 1.00 91.00 68 GLY A C 1
ATOM 503 O O . GLY A 1 68 ? 5.022 8.407 3.825 1.00 91.00 68 GLY A O 1
ATOM 504 N N . ARG A 1 69 ? 7.008 9.347 3.408 1.00 92.06 69 ARG A N 1
ATOM 505 C CA . ARG A 1 69 ? 7.498 9.251 4.796 1.00 92.06 69 ARG A CA 1
ATOM 506 C C . ARG A 1 69 ? 6.904 10.313 5.714 1.00 92.06 69 ARG A C 1
ATOM 508 O O . ARG A 1 69 ? 6.782 10.055 6.914 1.00 92.06 69 ARG A O 1
ATOM 515 N N . PHE A 1 70 ? 6.624 11.503 5.192 1.00 93.06 70 PHE A N 1
ATOM 516 C CA . PHE A 1 70 ? 6.046 12.604 5.954 1.00 93.06 70 PHE A CA 1
ATOM 517 C C . PHE A 1 70 ? 4.535 12.420 6.122 1.00 93.06 70 PHE A C 1
ATOM 519 O O . PHE A 1 70 ? 4.036 12.462 7.244 1.00 93.06 70 PHE A O 1
ATOM 526 N N . TYR A 1 71 ? 3.832 12.140 5.025 1.00 93.44 71 TYR A N 1
ATOM 527 C CA . TYR A 1 71 ? 2.394 11.893 4.967 1.00 93.44 71 TYR A CA 1
ATOM 528 C C . TYR A 1 71 ? 2.085 10.395 5.119 1.00 93.44 71 TYR A C 1
ATOM 530 O O . TYR A 1 71 ? 1.590 9.736 4.211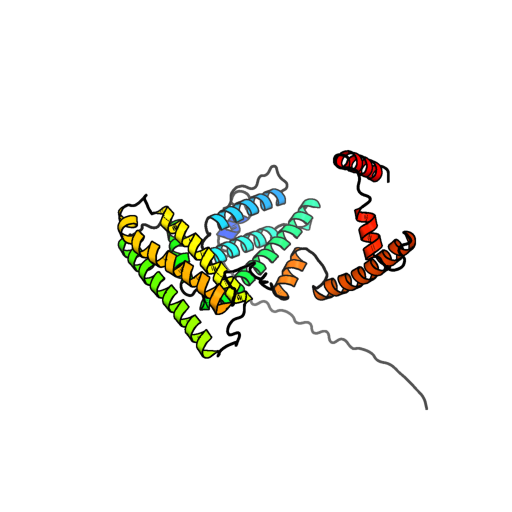 1.00 93.44 71 TYR A O 1
ATOM 538 N N . ASP A 1 72 ? 2.405 9.840 6.288 1.00 93.19 72 ASP A N 1
ATOM 539 C CA . ASP A 1 72 ? 2.335 8.399 6.573 1.00 93.19 72 ASP A CA 1
ATOM 540 C C . ASP A 1 72 ? 1.013 7.937 7.217 1.00 93.19 72 ASP A C 1
ATOM 542 O O . ASP A 1 72 ? 0.841 6.752 7.529 1.00 93.19 72 ASP A O 1
ATOM 546 N N . ALA A 1 73 ? 0.072 8.859 7.428 1.00 94.81 73 ALA A N 1
ATOM 547 C CA . ALA A 1 73 ? -1.212 8.565 8.044 1.00 94.81 73 ALA A CA 1
ATOM 548 C C . ALA A 1 73 ? -2.118 7.750 7.087 1.00 94.81 73 ALA A C 1
ATOM 550 O O . ALA A 1 73 ? -2.327 8.152 5.940 1.00 94.81 73 ALA A O 1
ATOM 551 N N . PRO A 1 74 ? -2.671 6.601 7.525 1.00 94.81 74 PRO A N 1
ATOM 552 C CA . PRO A 1 74 ? -3.619 5.831 6.721 1.00 94.81 74 PRO A CA 1
ATOM 553 C C . PRO A 1 74 ? -4.889 6.643 6.444 1.00 94.81 74 PRO A C 1
ATOM 555 O O . PRO A 1 74 ? -5.320 7.410 7.303 1.00 94.81 74 PRO A O 1
ATOM 558 N N . MET A 1 75 ? -5.492 6.454 5.264 1.00 95.06 75 MET A N 1
ATOM 559 C CA . MET A 1 75 ? -6.743 7.113 4.852 1.00 95.06 75 MET A CA 1
ATOM 560 C C . MET A 1 75 ? -6.709 8.653 4.937 1.00 95.06 75 MET A C 1
ATOM 562 O O . MET A 1 75 ? -7.741 9.309 5.070 1.00 95.06 75 MET A O 1
ATOM 566 N N . SER A 1 76 ? -5.518 9.259 4.898 1.00 95.69 76 SER A N 1
ATOM 567 C CA . SER A 1 76 ? -5.379 10.714 4.932 1.00 95.69 76 SER A CA 1
ATOM 568 C C . SER A 1 76 ? -5.745 11.320 3.580 1.00 95.69 76 SER A C 1
ATOM 570 O O . SER A 1 76 ? -5.094 11.075 2.557 1.00 95.69 76 SER A O 1
ATOM 572 N N . LYS A 1 77 ? -6.781 12.166 3.594 1.00 94.38 77 LYS A N 1
ATOM 573 C CA . LYS A 1 77 ? -7.166 12.986 2.439 1.00 94.38 77 LYS A CA 1
ATOM 574 C C . LYS A 1 77 ? -6.049 13.956 2.073 1.00 94.38 77 LYS A C 1
ATOM 576 O O . LYS A 1 77 ? -5.649 13.987 0.917 1.00 94.38 77 LYS A O 1
ATOM 581 N N . MET A 1 78 ? -5.459 14.617 3.072 1.00 93.38 78 MET A N 1
ATOM 582 C CA . MET A 1 78 ? -4.306 15.501 2.884 1.00 93.38 78 MET A CA 1
ATOM 583 C C . MET A 1 78 ? -3.129 14.763 2.229 1.00 93.38 78 MET A C 1
ATOM 585 O O . MET A 1 78 ? -2.554 15.265 1.270 1.00 93.38 78 MET A O 1
ATOM 589 N N . ALA A 1 79 ? -2.781 13.558 2.695 1.00 94.00 79 ALA A N 1
ATOM 590 C CA . ALA A 1 79 ? -1.711 12.756 2.098 1.00 94.00 79 ALA A CA 1
ATOM 591 C C . ALA A 1 79 ? -1.993 12.417 0.629 1.00 94.00 79 ALA A C 1
ATOM 593 O O . ALA A 1 79 ? -1.101 12.499 -0.218 1.00 94.00 79 ALA A O 1
ATOM 594 N N . SER A 1 80 ? -3.239 12.048 0.331 1.00 95.12 80 SER A N 1
ATOM 595 C CA . SER A 1 80 ? -3.663 11.710 -1.025 1.00 95.12 80 SER A CA 1
ATOM 596 C C . SER A 1 80 ? -3.636 12.929 -1.945 1.00 95.12 80 SER A C 1
ATOM 598 O O . SER A 1 80 ? -3.121 12.846 -3.053 1.00 95.12 80 SER A O 1
ATOM 600 N N . GLU A 1 81 ? -4.130 14.075 -1.478 1.00 95.06 81 GLU A N 1
ATOM 601 C CA . GLU A 1 81 ? -4.097 15.349 -2.203 1.00 95.06 81 GLU A CA 1
ATOM 602 C C . GLU A 1 81 ? -2.659 15.784 -2.482 1.00 95.06 81 GLU A C 1
ATOM 604 O O . GLU A 1 81 ? -2.327 16.063 -3.629 1.00 95.06 81 GLU A O 1
ATOM 609 N N . LYS A 1 82 ? -1.767 15.728 -1.484 1.00 94.62 82 LYS A N 1
ATOM 610 C CA . LYS A 1 82 ? -0.344 16.040 -1.684 1.00 94.62 82 LYS A CA 1
ATOM 611 C C . LYS A 1 82 ? 0.355 15.080 -2.630 1.00 94.62 82 LYS A C 1
ATOM 613 O O . LYS A 1 82 ? 1.198 15.509 -3.410 1.00 94.62 82 LYS A O 1
ATOM 618 N N . THR A 1 83 ? -0.018 13.805 -2.610 1.00 95.00 83 THR A N 1
ATOM 619 C CA . THR A 1 83 ? 0.484 12.834 -3.589 1.00 95.00 83 THR A CA 1
ATOM 620 C C . THR A 1 83 ? -0.017 13.164 -4.996 1.00 95.00 83 THR A C 1
ATOM 622 O O . THR A 1 83 ? 0.769 13.125 -5.938 1.00 95.00 83 THR A O 1
ATOM 625 N N . ARG A 1 84 ? -1.296 13.528 -5.149 1.00 96.12 84 ARG A N 1
ATOM 626 C CA . ARG A 1 84 ? -1.893 13.898 -6.439 1.00 96.12 84 ARG A CA 1
ATOM 627 C C . ARG A 1 84 ? -1.268 15.167 -7.015 1.00 96.12 84 ARG A C 1
ATOM 629 O O . ARG A 1 84 ? -0.806 15.119 -8.148 1.00 96.12 84 ARG A O 1
ATOM 636 N N . GLU A 1 85 ? -1.204 16.245 -6.231 1.00 94.12 85 GLU A N 1
ATOM 637 C CA . GLU A 1 85 ? -0.557 17.512 -6.609 1.00 94.12 85 GLU A CA 1
ATOM 638 C C . GLU A 1 85 ? 0.872 17.260 -7.105 1.00 94.12 85 GLU A C 1
ATOM 640 O O . GLU A 1 85 ? 1.267 17.724 -8.169 1.00 94.12 85 GLU A O 1
ATOM 645 N N . TYR A 1 86 ? 1.631 16.457 -6.358 1.00 93.38 86 TYR A N 1
ATOM 646 C CA . TYR A 1 86 ? 3.001 16.104 -6.698 1.00 93.38 86 TYR A CA 1
ATOM 647 C C . TYR A 1 86 ? 3.118 15.315 -8.013 1.00 93.38 86 TYR A C 1
ATOM 649 O O . TYR A 1 86 ? 3.973 15.620 -8.841 1.00 93.38 86 TYR A O 1
ATOM 657 N N . LEU A 1 87 ? 2.273 14.302 -8.224 1.00 95.81 87 LEU A N 1
ATOM 658 C CA . LEU A 1 87 ? 2.285 13.513 -9.460 1.00 95.81 87 LEU A CA 1
ATOM 659 C C . LEU A 1 87 ? 1.870 14.353 -10.676 1.00 95.81 87 LEU A C 1
ATOM 661 O O . LEU A 1 87 ? 2.477 14.218 -11.734 1.00 95.81 87 LEU A O 1
ATOM 665 N N . GLN A 1 88 ? 0.872 15.226 -10.515 1.00 95.56 88 GLN A N 1
ATOM 666 C CA . GLN A 1 88 ? 0.408 16.137 -11.566 1.00 95.56 88 GLN A CA 1
ATOM 667 C C . GLN A 1 88 ? 1.473 17.171 -11.927 1.00 95.56 88 GLN A C 1
ATOM 669 O O . GLN A 1 88 ? 1.730 17.380 -13.106 1.00 95.56 88 GLN A O 1
ATOM 674 N N . HIS A 1 89 ? 2.164 17.734 -10.933 1.00 92.75 89 HIS A N 1
ATOM 675 C CA . HIS A 1 89 ? 3.300 18.629 -11.163 1.00 92.75 89 HIS A CA 1
ATOM 676 C C . HIS A 1 89 ? 4.375 17.968 -12.034 1.00 92.75 89 HIS A C 1
ATOM 678 O O . HIS A 1 89 ? 4.806 18.537 -13.030 1.00 92.75 89 HIS A O 1
ATOM 684 N N . TRP A 1 90 ? 4.776 16.733 -11.716 1.00 93.88 90 TRP A N 1
ATOM 685 C CA . TRP A 1 90 ? 5.764 16.016 -12.531 1.00 93.88 90 TRP A CA 1
ATOM 686 C C . TRP A 1 90 ? 5.261 15.667 -13.930 1.00 93.88 90 TRP A C 1
ATOM 688 O O . TRP A 1 90 ? 6.061 15.627 -14.862 1.00 93.88 90 TRP A O 1
ATOM 698 N N . GLN A 1 91 ? 3.956 15.447 -14.092 1.00 94.81 91 GLN A N 1
ATOM 699 C CA . GLN A 1 91 ? 3.355 15.257 -15.406 1.00 94.81 91 GLN A CA 1
ATOM 700 C C . GLN A 1 91 ? 3.455 16.540 -16.242 1.00 94.81 91 GLN A C 1
ATOM 702 O O . GLN A 1 91 ? 3.924 16.483 -17.372 1.00 94.81 91 GLN A O 1
ATOM 707 N N . GLU A 1 92 ? 3.110 17.696 -15.671 1.00 92.62 92 GLU A N 1
ATOM 708 C CA . GLU A 1 92 ? 3.225 19.001 -16.338 1.00 92.62 92 GLU A CA 1
ATOM 709 C C . GLU A 1 92 ? 4.677 19.335 -16.707 1.00 92.62 92 GLU A C 1
ATOM 711 O O . GLU A 1 92 ? 4.954 19.779 -17.822 1.00 92.62 92 GLU A O 1
ATOM 716 N N . VAL A 1 93 ? 5.617 19.074 -15.792 1.00 90.06 93 VAL A N 1
ATOM 717 C CA . VAL A 1 93 ? 7.057 19.248 -16.031 1.00 90.06 93 VAL A CA 1
ATOM 718 C C . VAL A 1 93 ? 7.533 18.376 -17.197 1.00 90.06 93 VAL A C 1
ATOM 720 O O . VAL A 1 93 ? 8.313 18.838 -18.027 1.00 90.06 93 VAL A O 1
ATOM 723 N N . LEU A 1 94 ? 7.073 17.125 -17.272 1.00 92.12 94 LEU A N 1
ATOM 724 C CA . LEU A 1 94 ? 7.460 16.187 -18.325 1.00 92.12 94 LEU A CA 1
ATOM 725 C C . LEU A 1 94 ? 6.816 16.527 -19.680 1.00 92.12 94 LEU A C 1
ATOM 727 O O . LEU A 1 94 ? 7.471 16.401 -20.715 1.00 92.12 94 LEU A O 1
ATOM 731 N N . ASP A 1 95 ? 5.566 16.993 -19.674 1.00 92.12 95 ASP A N 1
ATOM 732 C CA . ASP A 1 95 ? 4.821 17.407 -20.871 1.00 92.12 95 ASP A CA 1
ATOM 733 C C . ASP A 1 95 ? 5.387 18.701 -21.494 1.00 92.12 95 ASP A C 1
ATOM 735 O O . ASP A 1 95 ? 5.206 18.948 -22.685 1.00 92.12 95 ASP A O 1
ATOM 739 N N . ALA A 1 96 ? 6.105 19.519 -20.716 1.00 91.12 96 ALA A N 1
ATOM 740 C CA . ALA A 1 96 ? 6.772 20.730 -21.196 1.00 91.12 96 ALA A CA 1
ATOM 741 C C . ALA A 1 96 ? 8.109 20.470 -21.924 1.00 91.12 96 ALA A C 1
ATOM 743 O O . ALA A 1 96 ? 8.679 21.396 -22.505 1.00 91.12 96 ALA A O 1
ATOM 744 N N . ILE A 1 97 ? 8.636 19.242 -21.881 1.00 91.56 97 ILE A N 1
ATOM 745 C CA . ILE A 1 97 ? 9.892 18.883 -22.549 1.00 91.56 97 ILE A CA 1
ATOM 746 C C . ILE A 1 97 ? 9.649 18.667 -24.045 1.00 91.56 97 ILE A C 1
ATOM 748 O O . ILE A 1 97 ? 8.762 17.911 -24.436 1.00 91.56 97 ILE A O 1
ATOM 752 N N . ASP A 1 98 ? 10.493 19.274 -24.883 1.00 93.81 98 ASP A N 1
ATOM 753 C CA . ASP A 1 98 ? 10.531 18.990 -26.320 1.00 93.81 98 ASP A CA 1
ATOM 754 C C . ASP A 1 98 ? 11.056 17.566 -26.565 1.00 93.81 98 ASP A C 1
ATOM 756 O O . ASP A 1 98 ? 12.261 17.310 -26.532 1.00 93.81 98 ASP A O 1
ATOM 760 N N . PHE A 1 99 ? 10.127 16.632 -26.772 1.00 94.19 99 PHE A N 1
ATOM 761 C CA . PHE A 1 99 ? 10.409 15.212 -26.967 1.00 94.19 99 PHE A CA 1
ATOM 762 C C . PHE A 1 99 ? 11.270 14.934 -28.207 1.00 94.19 99 PHE A C 1
ATOM 764 O O . PHE A 1 99 ? 12.125 14.043 -28.185 1.00 94.19 99 PHE A O 1
ATOM 771 N N . ASP A 1 100 ? 11.072 15.699 -29.282 1.00 96.19 100 ASP A N 1
ATOM 772 C CA . ASP A 1 100 ? 11.786 15.496 -30.545 1.00 96.19 100 ASP A CA 1
ATOM 773 C C . ASP A 1 100 ? 13.245 15.965 -30.449 1.00 96.19 100 ASP A C 1
ATOM 775 O O . ASP A 1 100 ? 14.107 15.478 -31.183 1.00 96.19 100 ASP A O 1
ATOM 779 N N . ALA A 1 101 ? 13.539 16.862 -29.504 1.00 94.88 101 ALA A N 1
ATOM 780 C CA . ALA A 1 101 ? 14.892 17.307 -29.190 1.00 94.88 101 ALA A CA 1
ATOM 781 C C . ALA A 1 101 ? 15.664 16.349 -28.259 1.00 94.88 101 ALA A C 1
ATOM 783 O O . ALA A 1 101 ? 16.864 16.545 -28.045 1.00 94.88 101 ALA A O 1
ATOM 784 N N . LEU A 1 102 ? 15.012 15.329 -27.689 1.00 93.50 102 LEU A N 1
ATOM 785 C CA . LEU A 1 102 ? 15.660 14.371 -26.792 1.00 93.50 102 LEU A CA 1
ATOM 786 C C . LEU A 1 102 ? 16.502 13.341 -27.554 1.00 93.50 102 LEU A C 1
ATOM 788 O O . LEU A 1 102 ? 16.125 12.840 -28.613 1.00 93.50 102 LEU A O 1
ATOM 792 N N . GLU A 1 103 ? 17.622 12.943 -26.950 1.00 94.38 103 GLU A N 1
ATOM 793 C CA . GLU A 1 103 ? 18.372 11.768 -27.396 1.00 94.38 103 GLU A CA 1
ATOM 794 C C . GLU A 1 103 ? 17.557 10.484 -27.205 1.00 94.38 103 GLU A C 1
ATOM 796 O O . GLU A 1 103 ? 16.635 10.426 -26.391 1.00 94.38 103 GLU A O 1
ATOM 801 N N . ARG A 1 104 ? 17.922 9.416 -27.922 1.00 95.12 104 ARG A N 1
ATOM 802 C CA . ARG A 1 104 ? 17.124 8.185 -27.953 1.00 95.12 104 ARG A CA 1
ATOM 803 C C . ARG A 1 104 ? 16.866 7.585 -26.569 1.00 95.12 104 ARG A C 1
ATOM 805 O O . ARG A 1 104 ? 15.732 7.213 -26.283 1.00 95.12 104 ARG A O 1
ATOM 812 N N . ASP A 1 105 ? 17.886 7.515 -25.722 1.00 94.75 105 ASP A N 1
ATOM 813 C CA . ASP A 1 105 ? 17.749 6.964 -24.369 1.00 94.75 105 ASP A CA 1
ATOM 814 C C . ASP A 1 105 ? 16.827 7.844 -23.512 1.00 94.75 105 ASP A C 1
ATOM 816 O O . ASP A 1 105 ? 15.960 7.349 -22.797 1.00 94.75 105 ASP A O 1
ATOM 820 N N . GLN A 1 106 ? 16.918 9.165 -23.682 1.00 94.88 106 GLN A N 1
ATOM 821 C CA . GLN A 1 106 ? 16.054 10.132 -23.009 1.00 94.88 106 GLN A CA 1
ATOM 822 C C . GLN A 1 106 ? 14.600 10.057 -23.505 1.00 94.88 106 GLN A C 1
ATOM 824 O O . GLN A 1 106 ? 13.674 10.186 -22.712 1.00 94.88 106 GLN A O 1
ATOM 829 N N . GLN A 1 107 ? 14.358 9.778 -24.786 1.00 96.75 107 GLN A N 1
ATOM 830 C CA . GLN A 1 107 ? 13.002 9.511 -25.283 1.00 96.75 107 GLN A CA 1
ATOM 831 C C . GLN A 1 107 ? 12.380 8.277 -24.616 1.00 96.75 107 GLN A C 1
ATOM 833 O O . GLN A 1 107 ? 11.186 8.272 -24.318 1.00 96.75 107 GLN A O 1
ATOM 838 N N . VAL A 1 108 ? 13.177 7.232 -24.371 1.00 96.81 108 VAL A N 1
ATOM 839 C CA . VAL A 1 108 ? 12.713 6.036 -23.654 1.00 96.81 108 VAL A CA 1
ATOM 840 C C . VAL A 1 108 ? 12.375 6.384 -22.205 1.00 96.81 108 VAL A C 1
ATOM 842 O O . VAL A 1 108 ? 11.273 6.068 -21.756 1.00 96.81 108 VAL A O 1
ATOM 845 N N . ASP A 1 109 ? 13.269 7.086 -21.506 1.00 96.94 109 ASP A N 1
ATOM 846 C CA . ASP A 1 109 ? 13.034 7.538 -20.130 1.00 96.94 109 ASP A CA 1
ATOM 847 C C . ASP A 1 109 ? 11.777 8.411 -20.022 1.00 96.94 109 ASP A C 1
ATOM 849 O O . ASP A 1 109 ? 10.980 8.234 -19.101 1.00 96.94 109 ASP A O 1
ATOM 853 N N . HIS A 1 110 ? 11.558 9.312 -20.984 1.00 96.81 110 HIS A N 1
ATOM 854 C CA . HIS A 1 110 ? 10.371 10.168 -21.047 1.00 96.81 110 HIS A CA 1
ATOM 855 C C . HIS A 1 110 ? 9.089 9.335 -21.121 1.00 96.81 110 HIS A C 1
ATOM 857 O O . HIS A 1 110 ? 8.204 9.487 -20.279 1.00 96.81 110 HIS A O 1
ATOM 863 N N . LEU A 1 111 ? 9.019 8.393 -22.067 1.00 97.19 111 LEU A N 1
ATOM 864 C CA . LEU A 1 111 ? 7.845 7.537 -22.256 1.00 97.19 111 LEU A CA 1
ATOM 865 C C . LEU A 1 111 ? 7.570 6.654 -21.034 1.00 97.19 111 LEU A C 1
ATOM 867 O O . LEU A 1 111 ? 6.418 6.530 -20.609 1.00 97.19 111 LEU A O 1
ATOM 871 N N . LEU A 1 112 ? 8.611 6.046 -20.456 1.00 97.75 112 LEU A N 1
ATOM 872 C CA . LEU A 1 112 ? 8.481 5.204 -19.266 1.00 97.75 112 LEU A CA 1
ATOM 873 C C . LEU A 1 112 ? 8.035 6.020 -18.052 1.00 97.75 112 LEU A C 1
ATOM 875 O O . LEU A 1 112 ? 7.151 5.587 -17.310 1.00 97.75 112 LEU A O 1
ATOM 879 N N . PHE A 1 113 ? 8.595 7.217 -17.869 1.00 97.56 113 PHE A N 1
ATOM 880 C CA . PHE A 1 113 ? 8.240 8.080 -16.751 1.00 97.56 113 PHE A CA 1
ATOM 881 C C . PHE A 1 113 ? 6.809 8.614 -16.883 1.00 97.56 113 PHE A C 1
ATOM 883 O O . PHE A 1 113 ? 6.042 8.552 -15.921 1.00 97.56 113 PHE A O 1
ATOM 890 N N . GLN A 1 114 ? 6.391 9.030 -18.083 1.00 97.12 114 GLN A N 1
ATOM 891 C CA . GLN A 1 114 ? 5.010 9.443 -18.336 1.00 97.12 114 GLN A CA 1
ATOM 892 C C . GLN A 1 114 ? 4.033 8.290 -18.065 1.00 97.12 114 GLN A C 1
ATOM 894 O O . GLN A 1 114 ? 2.966 8.494 -17.477 1.00 97.12 114 GLN A O 1
ATOM 899 N N . ASN A 1 115 ? 4.401 7.061 -18.443 1.00 97.75 115 ASN A N 1
ATOM 900 C CA . ASN A 1 115 ? 3.590 5.880 -18.167 1.00 97.75 115 ASN A CA 1
ATOM 901 C C . ASN A 1 115 ? 3.449 5.603 -16.661 1.00 97.75 115 ASN A C 1
ATOM 903 O O . ASN A 1 115 ? 2.340 5.364 -16.181 1.00 97.75 115 ASN A O 1
ATOM 907 N N . ASP A 1 116 ? 4.550 5.694 -15.910 1.00 98.12 116 ASP A N 1
ATOM 908 C CA . ASP A 1 116 ? 4.575 5.514 -14.455 1.00 98.12 116 ASP A CA 1
ATOM 909 C C . ASP A 1 116 ? 3.730 6.573 -13.725 1.00 98.12 116 ASP A C 1
ATOM 911 O O . ASP A 1 116 ? 2.942 6.232 -12.840 1.00 98.12 116 ASP A O 1
ATOM 915 N N . LEU A 1 117 ? 3.817 7.847 -14.126 1.00 97.31 117 LEU A N 1
ATOM 916 C CA . LEU A 1 117 ? 3.013 8.930 -13.546 1.00 97.31 117 LEU A CA 1
ATOM 917 C C . LEU A 1 117 ? 1.510 8.712 -13.768 1.00 97.31 117 LEU A C 1
ATOM 919 O O . LEU A 1 117 ? 0.731 8.787 -12.812 1.00 97.31 117 LEU A O 1
ATOM 923 N N . ARG A 1 118 ? 1.102 8.372 -15.000 1.00 96.75 118 ARG A N 1
ATOM 924 C CA . ARG A 1 118 ? -0.305 8.071 -15.319 1.00 96.75 118 ARG A CA 1
ATOM 925 C C . ARG A 1 118 ? -0.832 6.899 -14.502 1.00 96.75 118 ARG A C 1
ATOM 927 O O . ARG A 1 118 ? -1.926 6.992 -13.949 1.00 96.75 118 ARG A O 1
AT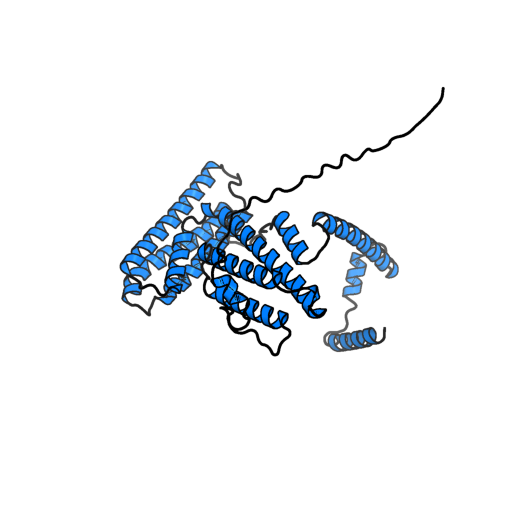OM 934 N N . TYR A 1 119 ? -0.067 5.811 -14.417 1.00 97.56 119 TYR A N 1
ATOM 935 C CA . TYR A 1 119 ? -0.460 4.643 -13.635 1.00 97.56 119 TYR A CA 1
ATOM 936 C C . TYR A 1 119 ? -0.626 4.990 -12.153 1.00 97.56 119 TYR A C 1
ATOM 938 O O . TYR A 1 119 ? -1.625 4.625 -11.540 1.00 97.56 119 TYR A O 1
ATOM 946 N N . ARG A 1 120 ? 0.300 5.761 -11.572 1.00 96.94 120 ARG A N 1
ATOM 947 C CA . ARG A 1 120 ? 0.227 6.154 -10.156 1.00 96.94 120 ARG A CA 1
ATOM 948 C C . ARG A 1 120 ? -0.976 7.019 -9.824 1.00 96.94 120 ARG A C 1
ATOM 950 O O . ARG A 1 120 ? -1.552 6.832 -8.757 1.00 96.94 120 ARG A O 1
ATOM 957 N N . LEU A 1 121 ? -1.353 7.940 -10.709 1.00 96.38 121 LEU A N 1
ATOM 958 C CA . LEU A 1 121 ? -2.570 8.736 -10.536 1.00 96.38 121 LEU A CA 1
ATOM 959 C C . LEU A 1 121 ? -3.813 7.838 -10.523 1.00 96.38 121 LEU A C 1
ATOM 961 O O . LEU A 1 121 ? -4.614 7.931 -9.596 1.00 96.38 121 LEU A O 1
ATOM 965 N N . ARG A 1 122 ? -3.923 6.901 -11.474 1.00 96.06 122 ARG A N 1
ATOM 966 C CA . ARG A 1 122 ? -5.035 5.934 -11.506 1.00 96.06 122 ARG A CA 1
ATOM 967 C C . ARG A 1 122 ? -5.055 5.026 -10.275 1.00 96.06 122 ARG A C 1
ATOM 969 O O . ARG A 1 122 ? -6.104 4.831 -9.669 1.00 96.06 122 ARG A O 1
ATOM 976 N N . SER A 1 123 ? -3.892 4.523 -9.867 1.00 94.75 123 SER A N 1
ATOM 977 C CA . SER A 1 123 ? -3.762 3.648 -8.700 1.00 94.75 123 SER A CA 1
ATOM 978 C C . SER A 1 123 ? -4.127 4.374 -7.398 1.00 94.75 123 SER A C 1
ATOM 980 O O . SER A 1 123 ? -4.732 3.779 -6.505 1.00 94.75 123 SER A O 1
ATOM 982 N N . LEU A 1 124 ? -3.833 5.678 -7.298 1.00 95.12 124 LEU A N 1
ATOM 983 C CA . LEU A 1 124 ? -4.275 6.515 -6.181 1.00 95.12 124 LEU A CA 1
ATOM 984 C C . LEU A 1 124 ? -5.807 6.598 -6.116 1.00 95.12 124 LEU A C 1
ATOM 986 O O . LEU A 1 124 ? -6.377 6.419 -5.040 1.00 95.12 124 LEU A O 1
ATOM 990 N N . ASP A 1 125 ? -6.473 6.821 -7.249 1.00 93.81 125 ASP A N 1
ATOM 991 C CA . ASP A 1 125 ? -7.938 6.874 -7.307 1.00 93.81 125 ASP A CA 1
ATOM 992 C C . ASP A 1 125 ? -8.560 5.509 -6.961 1.00 93.81 125 ASP A C 1
ATOM 994 O O . ASP A 1 125 ? -9.493 5.430 -6.158 1.00 93.81 125 ASP A O 1
ATOM 998 N N . HIS A 1 126 ? -7.989 4.411 -7.468 1.00 93.62 126 HIS A N 1
ATOM 999 C CA . HIS A 1 126 ? -8.430 3.055 -7.124 1.00 93.62 126 HIS A CA 1
ATOM 1000 C C . HIS A 1 126 ? -8.246 2.733 -5.638 1.00 93.62 126 HIS A C 1
ATOM 1002 O O . HIS A 1 126 ? -9.124 2.142 -5.002 1.00 93.62 126 HIS A O 1
ATOM 1008 N N . GLN A 1 127 ? -7.127 3.158 -5.045 1.00 93.31 127 GLN A N 1
ATOM 1009 C CA . GLN A 1 127 ? -6.909 3.025 -3.607 1.00 93.31 127 GLN A CA 1
ATOM 1010 C C . GLN A 1 127 ? -7.989 3.779 -2.819 1.00 93.31 127 GLN A C 1
ATOM 1012 O O . GLN A 1 127 ? -8.527 3.224 -1.861 1.00 93.31 127 GLN A O 1
ATOM 1017 N N . GLN A 1 128 ? -8.349 4.999 -3.230 1.00 93.56 128 GLN A N 1
ATOM 1018 C CA . GLN A 1 128 ? -9.408 5.777 -2.579 1.00 93.56 128 GLN A CA 1
ATOM 1019 C C . GLN A 1 128 ? -10.772 5.084 -2.666 1.00 93.56 128 GLN A C 1
ATOM 1021 O O . GLN A 1 128 ? -11.495 5.044 -1.673 1.00 93.56 128 GLN A O 1
ATOM 1026 N N . LEU A 1 129 ? -11.110 4.476 -3.806 1.00 93.44 129 LEU A N 1
ATOM 1027 C CA . LEU A 1 129 ? -12.338 3.685 -3.949 1.00 93.44 129 LEU A CA 1
ATOM 1028 C C . LEU A 1 129 ? -12.341 2.469 -3.011 1.00 93.44 129 LEU A C 1
ATOM 1030 O O . LEU A 1 129 ? -13.332 2.202 -2.330 1.00 93.44 129 LEU A O 1
ATOM 1034 N N . LYS A 1 130 ? -11.217 1.749 -2.915 1.00 93.81 130 LYS A N 1
ATOM 1035 C CA . LYS A 1 130 ? -11.065 0.618 -1.985 1.00 93.81 130 LYS A CA 1
ATOM 1036 C C . LYS A 1 130 ? -11.151 1.033 -0.515 1.00 93.81 130 LYS A C 1
ATOM 1038 O O . LYS A 1 130 ? -11.631 0.243 0.300 1.00 93.81 130 LYS A O 1
ATOM 1043 N N . GLU A 1 131 ? -10.670 2.226 -0.177 1.00 94.56 131 GLU A N 1
ATOM 1044 C CA . GLU A 1 131 ? -10.797 2.819 1.157 1.00 94.56 131 GLU A CA 1
ATOM 1045 C C . GLU A 1 131 ? -12.259 3.185 1.462 1.00 94.56 131 GLU A C 1
ATOM 1047 O O . GLU A 1 131 ? -12.765 2.801 2.511 1.00 94.56 131 GLU A O 1
ATOM 1052 N N . GLN A 1 132 ? -12.986 3.784 0.515 1.00 94.69 132 GLN A N 1
ATOM 1053 C CA . GLN A 1 132 ? -14.415 4.097 0.682 1.00 94.69 132 GLN A CA 1
ATOM 1054 C C . GLN A 1 132 ? -15.270 2.848 0.941 1.00 94.69 132 GLN A C 1
ATOM 1056 O O . GLN A 1 132 ? -16.185 2.867 1.762 1.00 94.69 132 GLN A O 1
ATOM 1061 N N . GLN A 1 133 ? -14.950 1.724 0.290 1.00 95.38 133 GLN A N 1
ATOM 1062 C CA . GLN A 1 133 ? -15.652 0.451 0.512 1.00 95.38 133 GLN A CA 1
ATOM 1063 C C . GLN A 1 133 ? -15.585 -0.033 1.968 1.00 95.38 133 GLN A C 1
ATOM 1065 O O . GLN A 1 133 ? -16.469 -0.769 2.408 1.00 95.38 133 GLN A O 1
ATOM 1070 N N . ILE A 1 134 ? -14.541 0.344 2.712 1.00 97.56 134 ILE A N 1
ATOM 1071 C CA . ILE A 1 134 ? -14.352 -0.084 4.101 1.00 97.56 134 ILE A CA 1
ATOM 1072 C C . ILE A 1 134 ? -14.789 0.969 5.122 1.00 97.56 134 ILE A C 1
ATOM 1074 O O . ILE A 1 134 ? -14.786 0.656 6.312 1.00 97.56 134 ILE A O 1
ATOM 1078 N N . ASP A 1 135 ? -15.222 2.162 4.701 1.00 96.12 135 ASP A N 1
ATOM 1079 C CA . ASP A 1 135 ? -15.706 3.226 5.595 1.00 96.12 135 ASP A CA 1
ATOM 1080 C C . ASP A 1 135 ? -16.735 2.736 6.635 1.00 96.12 135 ASP A C 1
ATOM 1082 O O . ASP A 1 135 ? -16.580 3.078 7.813 1.00 96.12 135 ASP A O 1
ATOM 1086 N N . PRO A 1 136 ? -17.719 1.868 6.295 1.00 96.25 136 PRO A N 1
ATOM 1087 C CA . PRO A 1 136 ? -18.661 1.336 7.284 1.00 96.25 136 PRO A CA 1
ATOM 1088 C C . PRO A 1 136 ? -17.997 0.542 8.419 1.00 96.25 136 PRO A C 1
ATOM 1090 O O . PRO A 1 136 ? -18.527 0.481 9.527 1.00 96.25 136 PRO A O 1
ATOM 1093 N N . PHE A 1 137 ? -16.831 -0.060 8.165 1.00 98.19 137 PHE A N 1
ATOM 1094 C CA . PHE A 1 137 ? -16.078 -0.827 9.157 1.00 98.19 137 PHE A CA 1
ATOM 1095 C C . PHE A 1 137 ? -15.145 0.038 10.001 1.00 98.19 137 PHE A C 1
ATOM 1097 O O . PHE A 1 137 ? -14.807 -0.354 11.121 1.00 98.19 137 PHE A O 1
ATOM 1104 N N . VAL A 1 138 ? -14.690 1.181 9.487 1.00 98.12 138 VAL A N 1
ATOM 1105 C CA . VAL A 1 138 ? -13.686 2.027 10.147 1.00 98.12 138 VAL A CA 1
ATOM 1106 C C . VAL A 1 138 ? -14.116 3.498 10.276 1.00 98.12 138 VAL A C 1
ATOM 1108 O O . VAL A 1 138 ? -13.297 4.386 10.042 1.00 98.12 138 VAL A O 1
ATOM 1111 N N . PRO A 1 139 ? -15.340 3.811 10.754 1.00 97.69 139 PRO A N 1
ATOM 1112 C CA . PRO A 1 139 ? -15.807 5.201 10.880 1.00 97.69 139 PRO A CA 1
ATOM 1113 C C . PRO A 1 139 ? -14.956 6.040 11.852 1.00 97.69 139 PRO A C 1
ATOM 1115 O O . PRO A 1 139 ? -14.998 7.265 11.858 1.00 97.69 139 PRO A O 1
ATOM 1118 N N . PHE A 1 140 ? -14.157 5.374 12.684 1.00 98.25 140 PHE A N 1
ATOM 1119 C CA . PHE A 1 140 ? -13.239 5.974 13.641 1.00 98.25 140 PHE A CA 1
ATOM 1120 C C . PHE A 1 140 ? -11.835 6.270 13.074 1.00 98.25 140 PHE A C 1
ATOM 1122 O O . PHE A 1 140 ? -11.008 6.853 13.781 1.00 98.25 140 PHE A O 1
ATOM 1129 N N . ALA A 1 141 ? -11.533 5.861 11.834 1.00 98.25 141 ALA A N 1
ATOM 1130 C CA . ALA A 1 141 ? -10.205 6.001 11.231 1.00 98.25 141 ALA A CA 1
ATOM 1131 C C . ALA A 1 141 ? -9.730 7.457 11.203 1.00 98.25 141 ALA A C 1
ATOM 1133 O O . ALA A 1 141 ? -8.593 7.734 11.581 1.00 98.25 141 ALA A O 1
ATOM 1134 N N . GLU A 1 142 ? -10.623 8.386 10.850 1.00 97.25 142 GLU A N 1
ATOM 1135 C CA . GLU A 1 142 ? -10.307 9.809 10.707 1.00 97.25 142 GLU A CA 1
ATOM 1136 C C . GLU A 1 142 ? -9.689 10.412 11.979 1.00 97.25 142 GLU A C 1
ATOM 1138 O O . GLU A 1 142 ? -8.774 11.233 11.901 1.00 97.25 142 GLU A O 1
ATOM 1143 N N . VAL A 1 143 ? -10.126 9.980 13.166 1.00 98.19 143 VAL A N 1
ATOM 1144 C CA . VAL A 1 143 ? -9.561 10.465 14.434 1.00 98.19 143 VAL A CA 1
ATOM 1145 C C . VAL A 1 143 ? -8.096 10.044 14.569 1.00 98.19 143 VAL A C 1
ATOM 1147 O O . VAL A 1 143 ? -7.251 10.868 14.916 1.00 98.19 143 VAL A O 1
ATOM 1150 N N . ILE A 1 144 ? -7.772 8.786 14.256 1.00 98.31 144 ILE A N 1
ATOM 1151 C CA . ILE A 1 144 ? -6.394 8.266 14.301 1.00 98.31 144 ILE A CA 1
ATOM 1152 C C . ILE A 1 144 ? -5.528 8.973 13.254 1.00 98.31 144 ILE A C 1
ATOM 1154 O O . ILE A 1 144 ? -4.402 9.373 13.554 1.00 98.31 144 ILE A O 1
ATOM 1158 N N . THR A 1 145 ? -6.065 9.169 12.050 1.00 97.62 145 THR A N 1
ATOM 1159 C CA . THR A 1 145 ? -5.408 9.897 10.961 1.00 97.62 145 THR A CA 1
ATOM 1160 C C . THR A 1 145 ? -5.032 11.312 11.400 1.00 97.62 145 THR A C 1
ATOM 1162 O O . THR A 1 145 ? -3.857 11.673 11.348 1.00 97.62 145 THR A O 1
ATOM 1165 N N . ARG A 1 146 ? -5.982 12.076 11.955 1.00 97.06 146 ARG A N 1
ATOM 1166 C CA . ARG A 1 146 ? -5.740 13.445 12.440 1.00 97.06 146 ARG A CA 1
ATOM 1167 C C . ARG A 1 146 ? -4.728 13.506 13.587 1.00 97.06 146 ARG A C 1
ATOM 1169 O O . ARG A 1 146 ? -3.936 14.444 13.652 1.00 97.06 146 ARG A O 1
ATOM 1176 N N . LEU A 1 147 ? -4.724 12.526 14.497 1.00 96.94 147 LEU A N 1
ATOM 1177 C CA . LEU A 1 147 ? -3.717 12.449 15.567 1.00 96.94 147 LEU A CA 1
ATOM 1178 C C . LEU A 1 147 ? -2.298 12.302 14.997 1.00 96.94 147 LEU A C 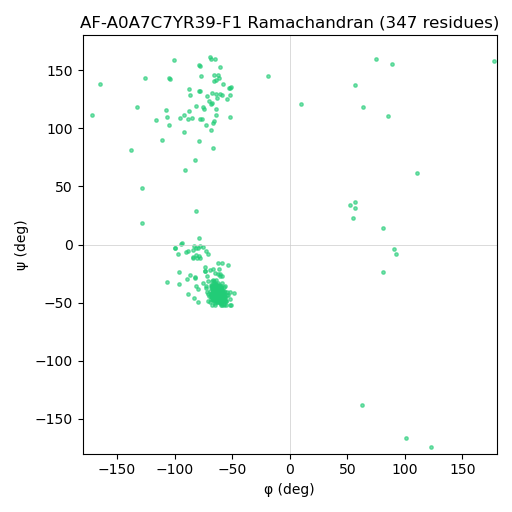1
ATOM 1180 O O . LEU A 1 147 ? -1.367 12.956 15.473 1.00 96.94 147 LEU A O 1
ATOM 1184 N N . GLN A 1 148 ? -2.136 11.472 13.966 1.00 96.75 148 GLN A N 1
ATOM 1185 C CA . GLN A 1 148 ? -0.853 11.288 13.293 1.00 96.75 148 GLN A CA 1
ATOM 1186 C C . GLN A 1 148 ? -0.436 12.532 12.493 1.00 96.75 148 GLN A C 1
ATOM 1188 O O . GLN A 1 148 ? 0.731 12.921 12.543 1.00 96.75 148 GLN A O 1
ATOM 1193 N N . GLU A 1 149 ? -1.368 13.194 11.808 1.00 95.50 149 GLU A N 1
ATOM 1194 C CA . GLU A 1 149 ? -1.100 14.437 11.069 1.00 95.50 149 GLU A CA 1
ATOM 1195 C C . GLU A 1 149 ? -0.625 15.563 11.997 1.00 95.50 149 GLU A C 1
ATOM 1197 O O . GLU A 1 149 ? 0.425 16.160 11.760 1.00 95.50 149 GLU A O 1
ATOM 1202 N N . LYS A 1 150 ? -1.327 15.791 13.113 1.00 94.88 150 LYS A N 1
ATOM 1203 C CA . LYS A 1 150 ? -0.944 16.794 14.123 1.00 94.88 150 LYS A CA 1
ATOM 1204 C C . LYS A 1 150 ? 0.433 16.529 14.722 1.00 94.88 150 LYS A C 1
ATOM 1206 O O . LYS A 1 150 ? 1.202 17.461 14.953 1.00 94.88 150 LYS A O 1
ATOM 1211 N N . ARG A 1 151 ? 0.779 15.252 14.927 1.00 93.75 151 ARG A N 1
ATOM 1212 C CA . ARG A 1 151 ? 2.127 14.858 15.361 1.00 93.75 151 ARG A CA 1
ATOM 1213 C C . ARG A 1 151 ? 3.182 15.280 14.334 1.00 93.75 151 ARG A C 1
ATOM 1215 O O . ARG A 1 151 ? 4.225 15.795 14.727 1.00 93.75 151 ARG A O 1
ATOM 1222 N N . ARG A 1 152 ? 2.934 15.069 13.036 1.00 91.38 152 ARG A N 1
ATOM 1223 C CA . ARG A 1 152 ? 3.857 15.471 11.954 1.00 91.38 152 ARG A CA 1
ATOM 1224 C C . ARG A 1 152 ? 4.009 16.987 11.842 1.00 91.38 152 ARG A C 1
ATOM 1226 O O . ARG A 1 152 ? 5.095 17.452 11.517 1.00 91.38 152 ARG A O 1
ATOM 1233 N N . GLN A 1 153 ? 2.959 17.735 12.171 1.00 90.38 153 GLN A N 1
ATOM 1234 C CA . GLN A 1 153 ? 2.960 19.201 12.227 1.00 90.38 153 GLN A CA 1
ATOM 1235 C C . GLN A 1 153 ? 3.586 19.769 13.513 1.00 90.38 153 GLN A C 1
ATOM 1237 O O . GLN A 1 153 ? 3.714 20.982 13.642 1.00 90.38 153 GLN A O 1
ATOM 1242 N N . VAL A 1 154 ? 4.006 18.907 14.449 1.00 90.19 154 VAL A N 1
ATOM 1243 C CA . VAL A 1 154 ? 4.617 19.300 15.731 1.00 90.19 154 VAL A CA 1
ATOM 1244 C C . VAL A 1 154 ? 3.699 20.237 16.532 1.00 90.19 154 VAL A C 1
ATOM 1246 O O . VAL A 1 154 ? 4.147 21.158 17.213 1.00 90.19 154 VAL A O 1
ATOM 1249 N N . GLU A 1 155 ? 2.385 20.007 16.459 1.00 89.94 155 GLU A N 1
ATOM 1250 C CA . GLU A 1 155 ? 1.436 20.784 17.252 1.00 89.94 155 GLU A CA 1
ATOM 1251 C C . GLU A 1 155 ? 1.617 20.504 18.759 1.00 89.94 155 GLU A C 1
ATOM 1253 O O . GLU A 1 155 ? 1.814 19.346 19.155 1.00 89.94 155 GLU A O 1
ATOM 1258 N N . PRO A 1 156 ? 1.505 21.530 19.627 1.00 87.56 156 PRO A N 1
ATOM 1259 C CA . PRO A 1 156 ? 1.505 21.334 21.070 1.00 87.56 156 PRO A CA 1
ATOM 1260 C C . PRO A 1 156 ? 0.379 20.400 21.519 1.00 87.56 156 PRO A C 1
ATOM 1262 O O . PRO A 1 156 ? -0.765 20.512 21.071 1.00 87.56 156 PRO A O 1
ATOM 1265 N N . VAL A 1 157 ? 0.692 19.504 22.454 1.00 89.69 157 VAL A N 1
ATOM 1266 C CA . VAL A 1 157 ? -0.258 18.519 22.977 1.00 89.69 157 VAL A CA 1
ATOM 1267 C C . VAL A 1 157 ? -0.754 18.887 24.371 1.00 89.69 157 VAL A C 1
ATOM 1269 O O . VAL A 1 157 ? -0.013 19.384 25.212 1.00 89.69 157 VAL A O 1
ATOM 1272 N N . ASP A 1 158 ? -2.029 18.600 24.625 1.00 94.25 158 ASP A N 1
ATOM 1273 C CA . ASP A 1 158 ? -2.649 18.668 25.949 1.00 94.25 158 ASP A CA 1
ATOM 1274 C C . ASP A 1 158 ? -3.072 17.248 26.335 1.00 94.25 158 ASP A C 1
ATOM 1276 O O . ASP A 1 158 ? -4.032 16.700 25.784 1.00 94.25 158 ASP A O 1
ATOM 1280 N N . GLY A 1 159 ? -2.338 16.642 27.273 1.00 93.94 159 GLY A N 1
ATOM 1281 C CA . GLY A 1 159 ? -2.552 15.252 27.680 1.00 93.94 159 GLY A CA 1
ATOM 1282 C C . GLY A 1 159 ? -3.975 14.968 28.168 1.00 93.94 159 GLY A C 1
ATOM 1283 O O . GLY A 1 159 ? -4.530 13.917 27.854 1.00 93.94 159 GLY A O 1
ATOM 1284 N N . LYS A 1 160 ? -4.613 15.916 28.868 1.00 96.06 160 LYS A N 1
ATOM 1285 C CA . LYS A 1 160 ? -5.977 15.737 29.384 1.00 96.06 160 LYS A CA 1
ATOM 1286 C C . LYS A 1 160 ? -7.002 15.754 28.250 1.00 96.06 160 LYS A C 1
ATOM 1288 O O . LYS A 1 160 ? -7.906 14.922 28.231 1.00 96.06 160 LYS A O 1
ATOM 1293 N N . LYS A 1 161 ? -6.863 16.673 27.289 1.00 96.69 161 LYS A N 1
ATOM 1294 C CA . LYS A 1 161 ? -7.736 16.700 26.101 1.00 96.69 161 LYS A CA 1
ATOM 1295 C C . LYS A 1 161 ? -7.549 15.453 25.243 1.00 96.69 161 LYS A C 1
ATOM 1297 O O . LYS A 1 161 ? -8.537 14.869 24.804 1.00 96.69 161 LYS A O 1
ATOM 1302 N N . LEU A 1 162 ? -6.306 15.018 25.046 1.00 97.00 162 LEU A N 1
ATOM 1303 C CA . LEU A 1 162 ? -6.005 13.801 24.293 1.00 97.00 162 LEU A CA 1
ATOM 1304 C C . LEU A 1 162 ? -6.578 12.555 24.971 1.00 97.00 162 LEU A C 1
ATOM 1306 O O . LEU A 1 162 ? -7.152 11.718 24.287 1.00 97.00 162 LEU A O 1
ATOM 1310 N N . ALA A 1 163 ? -6.517 12.451 26.299 1.00 97.88 163 ALA A N 1
ATOM 1311 C CA . ALA A 1 163 ? -7.132 11.344 27.032 1.00 97.88 163 ALA A CA 1
ATOM 1312 C C . ALA A 1 163 ? -8.644 11.221 26.765 1.00 97.88 163 ALA A C 1
ATOM 1314 O O . ALA A 1 163 ? -9.145 10.110 26.572 1.00 97.88 163 ALA A O 1
ATOM 1315 N N . ASN A 1 164 ? -9.359 12.349 26.684 1.00 98.31 164 ASN A N 1
ATOM 1316 C CA . ASN A 1 164 ? -10.776 12.359 26.309 1.00 98.31 164 ASN A CA 1
ATOM 1317 C C . ASN A 1 164 ? -10.977 11.894 24.860 1.00 98.31 164 ASN A C 1
ATOM 1319 O O . ASN A 1 164 ? -11.791 11.008 24.628 1.00 98.31 164 ASN A O 1
ATOM 1323 N N . ILE A 1 165 ? -10.181 12.406 23.911 1.00 98.38 165 ILE A N 1
ATOM 1324 C CA . ILE A 1 165 ? -10.240 11.988 22.497 1.00 98.38 165 ILE A CA 1
ATOM 1325 C C . ILE A 1 165 ? -10.029 10.475 22.361 1.00 98.38 165 ILE A C 1
ATOM 1327 O O . ILE A 1 165 ? -10.774 9.810 21.648 1.00 98.38 165 ILE A O 1
ATOM 1331 N N . ILE A 1 166 ? -9.046 9.912 23.067 1.00 98.56 166 ILE A N 1
ATOM 1332 C CA . ILE A 1 166 ? -8.762 8.472 23.043 1.00 98.56 166 ILE A CA 1
ATOM 1333 C C . ILE A 1 166 ? -9.897 7.658 23.686 1.00 98.56 166 ILE A C 1
ATOM 1335 O O . ILE A 1 166 ? -10.226 6.575 23.205 1.00 98.56 166 ILE A O 1
ATOM 1339 N N . THR A 1 167 ? -10.534 8.184 24.733 1.00 98.62 167 THR A N 1
ATOM 1340 C CA . THR A 1 167 ? -11.701 7.548 25.368 1.00 98.62 167 THR A CA 1
ATOM 1341 C C . THR A 1 167 ? -12.920 7.548 24.442 1.00 98.62 167 THR A C 1
ATOM 1343 O O . THR A 1 167 ? -13.627 6.546 24.339 1.00 98.62 167 THR A O 1
ATOM 1346 N N . ASP A 1 168 ? -13.167 8.653 23.740 1.00 98.69 168 ASP A N 1
ATOM 1347 C CA . ASP A 1 168 ? -14.260 8.752 22.772 1.00 98.69 168 ASP A CA 1
ATOM 1348 C C . ASP A 1 168 ? -14.004 7.866 21.549 1.00 98.69 168 ASP A C 1
ATOM 1350 O O . ASP A 1 168 ? -14.920 7.212 21.052 1.00 98.69 168 ASP A O 1
ATOM 1354 N N . LEU A 1 169 ? -12.745 7.763 21.123 1.00 98.69 169 LEU A N 1
ATOM 1355 C CA . LEU A 1 169 ? -12.317 6.845 20.075 1.00 98.69 169 LEU A CA 1
ATOM 1356 C C . LEU A 1 169 ? -12.574 5.376 20.457 1.00 98.69 169 LEU A C 1
ATOM 1358 O O . LEU A 1 169 ? -13.083 4.614 19.640 1.00 98.69 169 LEU A O 1
ATOM 1362 N N . ASP A 1 170 ? -12.299 4.975 21.702 1.00 98.81 170 ASP A N 1
ATOM 1363 C CA . ASP A 1 170 ? -12.639 3.632 22.205 1.00 98.81 170 ASP A CA 1
ATOM 1364 C C . ASP A 1 170 ? -14.146 3.346 22.130 1.00 98.81 170 ASP A C 1
ATOM 1366 O O . ASP A 1 170 ? -14.558 2.258 21.714 1.00 98.81 170 ASP A O 1
ATOM 1370 N N . ARG A 1 171 ? -14.980 4.340 22.458 1.00 98.75 171 ARG A N 1
ATOM 1371 C CA . ARG A 1 171 ? -16.436 4.237 22.303 1.00 98.75 171 ARG A CA 1
ATOM 1372 C C . ARG A 1 171 ? -16.835 4.069 20.836 1.00 98.75 171 ARG A C 1
ATOM 1374 O O . ARG A 1 171 ? -17.603 3.160 20.534 1.00 98.75 171 ARG A O 1
ATOM 1381 N N . ALA A 1 172 ? -16.257 4.858 19.933 1.00 98.69 172 ALA A N 1
ATOM 1382 C CA . ALA A 1 172 ? -16.542 4.779 18.501 1.00 98.69 172 ALA A CA 1
ATOM 1383 C C . ALA A 1 172 ? -16.199 3.400 17.904 1.00 98.69 172 ALA A C 1
ATOM 1385 O O . ALA A 1 172 ? -16.956 2.870 17.093 1.00 98.69 172 ALA A O 1
A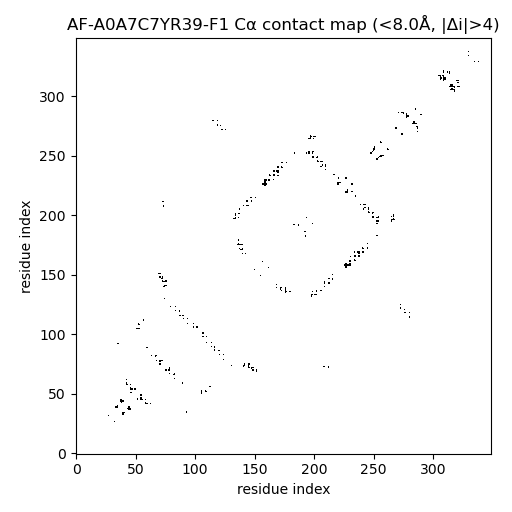TOM 1386 N N . VAL A 1 173 ? -15.106 2.758 18.341 1.00 98.81 173 VAL A N 1
ATOM 1387 C CA . VAL A 1 173 ? -14.771 1.387 17.901 1.00 98.81 173 VAL A CA 1
ATOM 1388 C C . VAL A 1 173 ? -15.811 0.371 18.398 1.00 98.81 173 VAL A C 1
ATOM 1390 O O . VAL A 1 173 ? -16.206 -0.533 17.659 1.00 98.81 173 VAL A O 1
ATOM 1393 N N . LYS A 1 174 ? -16.297 0.513 19.638 1.00 98.69 174 LYS A N 1
ATOM 1394 C CA . LYS A 1 174 ? -17.359 -0.350 20.194 1.00 98.69 174 LYS A CA 1
ATOM 1395 C C . LYS A 1 174 ? -18.700 -0.154 19.481 1.00 98.69 174 LYS A C 1
ATOM 1397 O O . LYS A 1 174 ? -19.421 -1.127 19.251 1.00 98.69 174 LYS A O 1
ATOM 1402 N N . GLU A 1 175 ? -19.028 1.077 19.110 1.00 98.56 175 GLU A N 1
ATOM 1403 C CA . GLU A 1 175 ? -20.225 1.413 18.332 1.00 98.56 175 GLU A CA 1
ATOM 1404 C C . GLU A 1 175 ? -20.150 0.855 16.905 1.00 98.56 175 GLU A C 1
ATOM 1406 O O . GLU A 1 175 ? -21.114 0.241 16.441 1.00 98.56 175 GLU A O 1
ATOM 1411 N N . ALA A 1 176 ? -18.991 0.967 16.244 1.00 98.50 176 ALA A N 1
ATOM 1412 C CA . ALA A 1 176 ? -18.748 0.346 14.941 1.00 98.50 176 ALA A CA 1
ATOM 1413 C C . ALA A 1 176 ? -18.970 -1.172 15.011 1.00 98.50 176 ALA A C 1
ATOM 1415 O O . ALA A 1 176 ? -19.746 -1.729 14.237 1.00 98.50 176 ALA A O 1
ATOM 1416 N N . ARG A 1 177 ? -18.397 -1.836 16.023 1.00 98.44 177 ARG A N 1
ATOM 1417 C CA . ARG A 1 177 ? -18.641 -3.262 16.274 1.00 98.44 177 ARG A CA 1
ATOM 1418 C C . ARG A 1 177 ? -20.123 -3.586 16.443 1.00 98.44 177 ARG A C 1
ATOM 1420 O O . ARG A 1 177 ? -20.608 -4.522 15.818 1.00 98.44 177 ARG A O 1
ATOM 1427 N N . THR A 1 178 ? -20.833 -2.823 17.269 1.00 98.12 178 THR A N 1
ATOM 1428 C CA . THR A 1 178 ? -22.265 -3.046 17.529 1.00 98.12 178 THR A CA 1
ATOM 1429 C C . THR A 1 178 ? -23.095 -2.893 16.251 1.00 98.12 178 THR A C 1
ATOM 1431 O O . THR A 1 178 ? -24.026 -3.663 16.024 1.00 98.12 178 THR A O 1
ATOM 1434 N N . THR A 1 179 ? -22.732 -1.938 15.393 1.00 97.38 179 THR A N 1
ATOM 1435 C CA . THR A 1 179 ? -23.376 -1.713 14.091 1.00 97.38 179 THR A CA 1
ATOM 1436 C C . THR A 1 179 ? -23.206 -2.922 13.173 1.00 97.38 179 THR A C 1
ATOM 1438 O O . THR A 1 179 ? -24.199 -3.444 12.668 1.00 97.38 179 THR A O 1
ATOM 1441 N N . ILE A 1 180 ? -21.977 -3.428 13.032 1.00 97.00 180 ILE A N 1
ATOM 1442 C CA . ILE A 1 180 ? -21.698 -4.620 12.219 1.00 97.00 180 ILE A CA 1
ATOM 1443 C C . ILE A 1 180 ? -22.385 -5.865 12.807 1.00 97.00 180 ILE A C 1
ATOM 1445 O O . ILE A 1 180 ? -22.996 -6.636 12.074 1.00 97.00 180 ILE A O 1
ATOM 1449 N N . GLU A 1 181 ? -22.361 -6.054 14.133 1.00 95.62 181 GLU A N 1
ATOM 1450 C CA . GLU A 1 181 ? -23.065 -7.164 14.799 1.00 95.62 181 GLU A CA 1
ATOM 1451 C C . GLU A 1 181 ? -24.580 -7.129 14.556 1.00 95.62 181 GLU A C 1
ATOM 1453 O O . GLU A 1 181 ? -25.204 -8.182 14.422 1.00 95.62 181 GLU A O 1
ATOM 1458 N N . LYS A 1 182 ? -25.184 -5.937 14.505 1.00 95.25 182 LYS A N 1
ATOM 1459 C CA . LYS A 1 182 ? -26.604 -5.775 14.184 1.00 95.25 182 LYS A CA 1
ATOM 1460 C C . LYS A 1 182 ? -26.890 -6.171 12.733 1.00 95.25 182 LYS A C 1
ATOM 1462 O O . LYS A 1 182 ? -27.804 -6.958 12.514 1.00 95.25 182 LYS A O 1
ATOM 1467 N N . GLN A 1 183 ? -26.083 -5.703 11.782 1.00 93.56 183 GLN A N 1
ATOM 1468 C CA . GLN A 1 183 ? -26.230 -6.049 10.362 1.00 93.56 183 GLN A CA 1
ATOM 1469 C C . GLN A 1 183 ? -26.089 -7.560 10.121 1.00 93.56 183 GLN A C 1
ATOM 1471 O O . GLN A 1 183 ? -26.898 -8.143 9.406 1.00 93.56 183 GLN A O 1
ATOM 1476 N N . LEU A 1 184 ? -25.134 -8.221 10.789 1.00 92.19 184 LEU A N 1
ATOM 1477 C CA . LEU A 1 184 ? -24.990 -9.682 10.733 1.00 92.19 184 LEU A CA 1
ATOM 1478 C C . LEU A 1 184 ? -26.231 -10.426 11.252 1.00 92.19 184 LEU A C 1
ATOM 1480 O O . LEU A 1 184 ? -26.589 -11.465 10.713 1.00 92.19 184 LEU A O 1
ATOM 1484 N N . LYS A 1 185 ? -26.891 -9.914 12.299 1.00 90.75 185 LYS A N 1
ATOM 1485 C CA . LYS A 1 185 ? -28.119 -10.522 12.844 1.00 90.75 185 LYS A CA 1
ATOM 1486 C C . LYS A 1 185 ? -29.326 -10.317 11.931 1.00 90.75 185 LYS A C 1
ATOM 1488 O O . LYS A 1 185 ? -30.182 -11.192 11.866 1.00 90.75 185 LYS A O 1
ATOM 1493 N N . GLU A 1 186 ? -29.410 -9.167 11.266 1.00 90.69 186 GLU A N 1
ATOM 1494 C CA . GLU A 1 186 ? -30.505 -8.832 10.347 1.00 90.69 186 GLU A CA 1
ATOM 1495 C C . GLU A 1 186 ? -30.448 -9.644 9.046 1.00 90.69 186 GLU A C 1
ATOM 1497 O O . GLU A 1 186 ? -31.501 -9.977 8.512 1.00 90.69 186 GLU A O 1
ATOM 1502 N N . GLY A 1 187 ? -29.250 -10.021 8.584 1.00 80.69 187 GLY A N 1
ATOM 1503 C CA . GLY A 1 187 ? -29.064 -10.883 7.411 1.00 80.69 187 GLY A CA 1
ATOM 1504 C C . GLY A 1 187 ? -29.461 -12.352 7.607 1.00 80.69 187 GLY A C 1
ATOM 1505 O O . GLY A 1 187 ? -29.503 -13.097 6.648 1.00 80.69 187 GLY A O 1
ATOM 1506 N N . GLY A 1 188 ? -29.783 -12.808 8.820 1.00 73.38 188 GLY A N 1
ATOM 1507 C CA . GLY A 1 188 ? -30.104 -14.221 9.064 1.00 73.38 188 GLY A CA 1
ATOM 1508 C C . GLY A 1 188 ? -28.878 -15.151 9.074 1.00 73.38 188 GLY A C 1
ATOM 1509 O O . GLY A 1 188 ? -27.791 -14.825 8.597 1.00 73.38 188 GLY A O 1
ATOM 1510 N N . GLU A 1 189 ? -29.021 -16.328 9.694 1.00 69.94 189 GLU A N 1
ATOM 1511 C CA . GLU A 1 189 ? -27.911 -17.279 9.843 1.00 69.94 189 GLU A CA 1
ATOM 1512 C C . GLU A 1 189 ? -27.477 -17.857 8.487 1.00 69.94 189 GLU A C 1
ATOM 1514 O O . GLU A 1 189 ? -28.263 -18.491 7.787 1.00 69.94 189 GLU A O 1
ATOM 1519 N N . GLY A 1 190 ? -26.199 -17.673 8.141 1.00 67.50 190 GLY A N 1
ATOM 1520 C CA . GLY A 1 190 ? -25.595 -18.209 6.918 1.00 67.50 190 GLY A CA 1
ATOM 1521 C C . GLY A 1 190 ? -25.661 -17.284 5.700 1.00 67.50 190 GLY A C 1
ATOM 1522 O O . GLY A 1 190 ? -25.069 -17.619 4.675 1.00 67.50 190 GLY A O 1
ATOM 1523 N N . GLU A 1 191 ? -26.315 -16.122 5.795 1.00 77.25 191 GLU A N 1
ATOM 1524 C CA . GLU A 1 191 ? -26.278 -15.125 4.724 1.00 77.25 191 GLU A CA 1
ATOM 1525 C C . GLU A 1 191 ? -24.961 -14.346 4.754 1.00 77.25 191 GLU A C 1
ATOM 1527 O O . GLU A 1 191 ? -24.507 -13.849 5.791 1.00 77.25 191 GLU A O 1
ATOM 1532 N N . GLN A 1 192 ? -24.336 -14.217 3.586 1.00 80.69 192 GLN A N 1
ATOM 1533 C CA . GLN A 1 192 ? -23.144 -13.403 3.437 1.00 80.69 192 GLN A CA 1
ATOM 1534 C C . GLN A 1 192 ? -23.535 -11.922 3.342 1.00 80.69 192 GLN A C 1
ATOM 1536 O O . GLN A 1 192 ? -23.715 -11.377 2.257 1.00 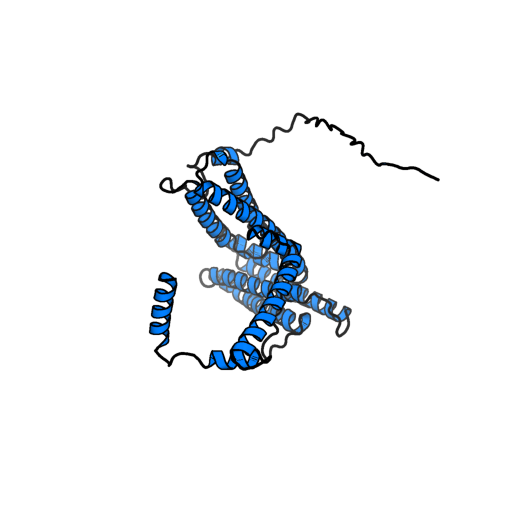80.69 192 GLN A O 1
ATOM 1541 N N . VAL A 1 193 ? -23.629 -11.266 4.500 1.00 89.25 193 VAL A N 1
ATOM 1542 C CA . VAL A 1 193 ? -23.989 -9.838 4.606 1.00 89.25 193 VAL A CA 1
ATOM 1543 C C . VAL A 1 193 ? -22.910 -8.918 4.022 1.00 89.25 193 VAL A C 1
ATOM 1545 O O . VAL A 1 193 ? -23.216 -7.848 3.501 1.00 89.25 193 VAL A O 1
ATOM 1548 N N . PHE A 1 194 ? -21.640 -9.326 4.097 1.00 92.75 194 PHE A N 1
ATOM 1549 C CA . PHE A 1 194 ? -20.502 -8.534 3.629 1.00 92.75 194 PHE A CA 1
ATOM 1550 C C . PHE A 1 194 ? -19.635 -9.315 2.647 1.00 92.75 194 PHE A C 1
ATOM 1552 O O . PHE A 1 194 ? -19.375 -10.509 2.816 1.00 92.75 194 PHE A O 1
ATOM 1559 N N . GLU A 1 195 ? -19.101 -8.623 1.644 1.00 93.44 195 GLU A N 1
ATOM 1560 C CA . GLU A 1 195 ? -18.088 -9.201 0.770 1.00 93.44 195 GLU A CA 1
ATOM 1561 C C . GLU A 1 195 ? -16.819 -9.539 1.578 1.00 93.44 195 GLU A C 1
ATOM 1563 O O . GLU A 1 195 ? -16.256 -8.685 2.269 1.00 93.44 195 GLU A O 1
ATOM 1568 N N . ILE A 1 196 ? -16.350 -10.790 1.488 1.00 93.12 196 ILE A N 1
ATOM 1569 C CA . ILE A 1 196 ? -15.203 -11.281 2.272 1.00 93.12 196 ILE A CA 1
ATOM 1570 C C . ILE A 1 196 ? -13.929 -10.482 1.957 1.00 93.12 196 ILE A C 1
ATOM 1572 O O . ILE A 1 196 ? -13.141 -10.204 2.861 1.00 93.12 196 ILE A O 1
ATOM 1576 N N . SER A 1 197 ? -13.732 -10.076 0.698 1.00 93.88 197 SER A N 1
ATOM 1577 C CA . SER A 1 197 ? -12.576 -9.273 0.277 1.00 93.88 197 SER A CA 1
ATOM 1578 C C . SER A 1 197 ? -12.562 -7.895 0.966 1.00 93.88 197 SER A C 1
ATOM 1580 O O . SER A 1 197 ? -11.528 -7.466 1.487 1.00 93.88 197 SER A O 1
ATOM 1582 N N . VAL A 1 198 ? -13.725 -7.238 1.058 1.00 96.06 198 VAL A N 1
ATOM 1583 C CA . VAL A 1 198 ? -13.917 -5.934 1.707 1.00 96.06 198 VAL A CA 1
ATOM 1584 C C . VAL A 1 198 ? -13.717 -6.061 3.214 1.00 96.06 198 VAL A C 1
ATOM 1586 O O . VAL A 1 198 ? -12.975 -5.275 3.803 1.00 96.06 198 VAL A O 1
ATOM 1589 N N . ALA A 1 199 ? -14.283 -7.096 3.840 1.00 95.75 199 ALA A N 1
ATOM 1590 C CA . ALA A 1 199 ? -14.073 -7.375 5.260 1.00 95.75 199 ALA A CA 1
ATOM 1591 C C . ALA A 1 199 ? -12.593 -7.669 5.584 1.00 95.75 199 ALA A C 1
ATOM 1593 O O . ALA A 1 199 ? -12.054 -7.155 6.568 1.00 95.75 199 ALA A O 1
ATOM 1594 N N . ASN A 1 200 ? -11.895 -8.424 4.727 1.00 94.81 200 ASN A N 1
ATOM 1595 C CA . ASN A 1 200 ? -10.456 -8.672 4.855 1.00 94.81 200 ASN A CA 1
ATOM 1596 C C . ASN A 1 200 ? -9.657 -7.365 4.785 1.00 94.81 20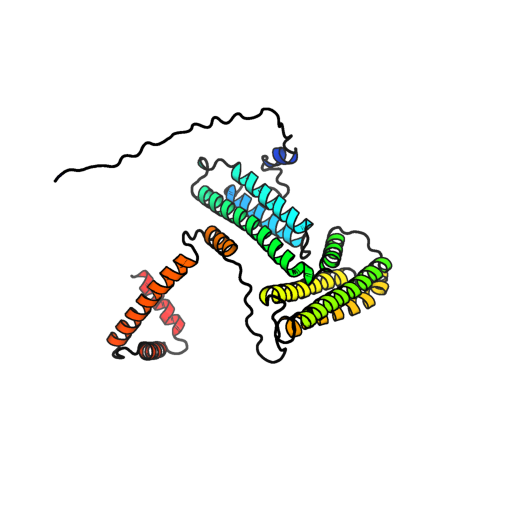0 ASN A C 1
ATOM 1598 O O . ASN A 1 200 ? -8.773 -7.113 5.609 1.00 94.81 200 ASN A O 1
ATOM 1602 N N . ARG A 1 201 ? -9.991 -6.499 3.822 1.00 95.81 201 ARG A N 1
ATOM 1603 C CA . ARG A 1 201 ? -9.363 -5.184 3.668 1.00 95.81 201 ARG A CA 1
ATOM 1604 C C . ARG A 1 201 ? -9.599 -4.306 4.893 1.00 95.81 201 ARG A C 1
ATOM 1606 O O . ARG A 1 201 ? -8.648 -3.705 5.393 1.00 95.81 201 ARG A O 1
ATOM 1613 N N . ALA A 1 202 ? -10.821 -4.293 5.420 1.00 97.38 202 ALA A N 1
ATOM 1614 C CA . ALA A 1 202 ? -11.164 -3.582 6.643 1.00 97.38 202 ALA A CA 1
ATOM 1615 C C . ALA A 1 202 ? -10.351 -4.093 7.841 1.00 97.38 202 ALA A C 1
ATOM 1617 O O . ALA A 1 202 ? -9.742 -3.294 8.549 1.00 97.38 202 ALA A O 1
ATOM 1618 N N . SER A 1 203 ? -10.254 -5.413 8.036 1.00 95.94 203 SER A N 1
ATOM 1619 C CA . SER A 1 203 ? -9.440 -6.006 9.108 1.00 95.94 203 SER A CA 1
ATOM 1620 C C . SER A 1 203 ? -7.968 -5.579 9.013 1.00 95.94 203 SER A C 1
ATOM 1622 O O . SER A 1 203 ? -7.395 -5.105 9.998 1.00 95.94 203 SER A O 1
ATOM 1624 N N . ARG A 1 204 ? -7.373 -5.637 7.813 1.00 95.50 204 ARG A N 1
ATOM 1625 C CA . ARG A 1 204 ? -5.998 -5.166 7.567 1.00 95.50 204 ARG A CA 1
ATOM 1626 C C . ARG A 1 204 ? -5.838 -3.663 7.819 1.00 95.50 204 ARG A C 1
ATOM 1628 O O . ARG A 1 204 ? -4.795 -3.238 8.324 1.00 95.50 204 ARG A O 1
ATOM 1635 N N . MET A 1 205 ? -6.850 -2.856 7.492 1.00 98.00 205 MET A N 1
ATOM 1636 C CA . MET A 1 205 ? -6.849 -1.421 7.783 1.00 98.00 205 MET A CA 1
ATOM 1637 C C . MET A 1 205 ? -6.899 -1.155 9.289 1.00 98.00 205 MET A C 1
ATOM 1639 O O . MET A 1 205 ? -6.130 -0.327 9.772 1.00 98.00 205 MET A O 1
ATOM 1643 N N . VAL A 1 206 ? -7.706 -1.897 10.056 1.00 98.38 206 VAL A N 1
ATOM 1644 C CA . VAL A 1 206 ? -7.714 -1.808 11.528 1.00 98.38 206 VAL A CA 1
ATOM 1645 C C . VAL A 1 206 ? -6.328 -2.124 12.099 1.00 98.38 206 VAL A C 1
ATOM 1647 O O . VAL A 1 206 ? -5.837 -1.377 12.945 1.00 98.38 206 VAL A O 1
ATOM 1650 N N . ASP A 1 207 ? -5.640 -3.154 11.596 1.00 97.56 207 ASP A N 1
ATOM 1651 C CA . ASP A 1 207 ? -4.269 -3.469 12.029 1.00 97.56 207 ASP A CA 1
ATOM 1652 C C . ASP A 1 207 ? -3.265 -2.358 11.658 1.00 97.56 207 ASP A C 1
ATOM 1654 O O . ASP A 1 207 ? -2.297 -2.093 12.380 1.00 97.56 207 ASP A O 1
ATOM 1658 N N . ARG A 1 208 ? -3.447 -1.699 10.505 1.00 97.94 208 ARG A N 1
ATOM 1659 C CA . ARG A 1 208 ? -2.631 -0.544 10.097 1.00 97.94 208 ARG A CA 1
ATOM 1660 C C . ARG A 1 208 ? -2.881 0.653 11.018 1.00 97.94 208 ARG A C 1
ATOM 1662 O O . ARG A 1 208 ? -1.915 1.203 11.539 1.00 97.94 208 ARG A O 1
ATOM 1669 N N . LEU A 1 209 ? -4.143 0.990 11.283 1.00 98.50 209 LEU A N 1
ATOM 1670 C CA . LEU A 1 209 ? -4.552 2.048 12.212 1.00 98.50 209 LEU A CA 1
ATOM 1671 C C . LEU A 1 209 ? -4.018 1.793 13.628 1.00 98.50 209 LEU A C 1
ATOM 1673 O O . LEU A 1 209 ? -3.488 2.708 14.254 1.00 98.50 209 LEU A O 1
ATOM 1677 N N . GLN A 1 210 ? -4.069 0.546 14.107 1.00 98.12 210 GLN A N 1
ATOM 1678 C CA . GLN A 1 210 ? -3.498 0.158 15.398 1.00 98.12 210 GLN A CA 1
ATOM 1679 C C . GLN A 1 210 ? -1.985 0.411 15.447 1.00 98.12 210 GLN A C 1
ATOM 1681 O O . GLN A 1 210 ? -1.485 0.971 16.424 1.00 98.12 210 GLN A O 1
ATOM 1686 N N . ARG A 1 211 ? -1.240 0.035 14.398 1.00 98.12 211 ARG A N 1
ATOM 1687 C CA . ARG A 1 211 ? 0.208 0.297 14.312 1.00 98.12 211 ARG A CA 1
ATOM 1688 C C . ARG A 1 211 ? 0.517 1.794 14.282 1.00 98.12 211 ARG A C 1
ATOM 1690 O O . ARG A 1 211 ? 1.416 2.223 15.004 1.00 98.12 211 ARG A O 1
ATOM 1697 N N . THR A 1 212 ? -0.241 2.580 13.515 1.00 97.88 212 THR A N 1
ATOM 1698 C CA . THR A 1 212 ? -0.113 4.046 13.476 1.00 97.88 212 THR A CA 1
ATOM 1699 C C . THR A 1 212 ? -0.354 4.658 14.854 1.00 97.88 212 THR A C 1
ATOM 1701 O O . THR A 1 212 ? 0.492 5.402 15.346 1.00 97.88 212 THR A O 1
ATOM 1704 N N . LEU A 1 213 ? -1.451 4.289 15.521 1.00 98.19 213 LEU A N 1
ATOM 1705 C CA . LEU A 1 213 ? -1.784 4.788 16.855 1.00 98.19 213 LEU A CA 1
ATOM 1706 C C . LEU A 1 213 ? -0.739 4.380 17.904 1.00 98.19 213 LEU A C 1
ATOM 1708 O O . LEU A 1 213 ? -0.385 5.171 18.775 1.00 98.19 213 LEU A O 1
ATOM 1712 N N . SER A 1 214 ? -0.205 3.162 17.804 1.00 98.06 214 SER A N 1
ATOM 1713 C CA . SER A 1 214 ? 0.859 2.683 18.687 1.00 98.06 214 SER A CA 1
ATOM 1714 C C . SER A 1 214 ? 2.154 3.479 18.508 1.00 98.06 214 SER A C 1
ATOM 1716 O O . SER A 1 214 ? 2.787 3.869 19.490 1.00 98.06 214 SER A O 1
ATOM 1718 N N . GLY A 1 215 ? 2.535 3.772 17.260 1.00 97.00 215 GLY A N 1
ATOM 1719 C CA . GLY A 1 215 ? 3.660 4.658 16.953 1.00 97.00 215 GLY A CA 1
ATOM 1720 C C . GLY A 1 215 ? 3.442 6.081 17.473 1.00 97.00 215 GLY A C 1
ATOM 1721 O O . GLY A 1 215 ? 4.353 6.661 18.061 1.00 97.00 215 GLY A O 1
ATOM 1722 N N . TRP A 1 216 ? 2.227 6.614 17.316 1.00 96.88 216 TRP A N 1
ATOM 1723 C CA . TRP A 1 216 ? 1.830 7.917 17.850 1.00 96.88 216 TRP A CA 1
ATOM 1724 C C . TRP A 1 216 ? 1.938 7.975 19.381 1.00 96.88 216 TRP A C 1
ATOM 1726 O O . TRP A 1 216 ? 2.565 8.887 19.911 1.00 96.88 216 TRP A O 1
ATOM 1736 N N . TYR A 1 217 ? 1.409 6.980 20.100 1.00 97.56 217 TYR A N 1
ATOM 1737 C CA . TYR A 1 217 ? 1.473 6.940 21.563 1.00 97.56 217 TYR A CA 1
ATOM 1738 C C . TYR A 1 217 ? 2.920 6.862 22.064 1.00 97.56 217 TYR A C 1
ATOM 1740 O O . TYR A 1 217 ? 3.320 7.651 22.919 1.00 97.56 217 TYR A O 1
ATOM 1748 N N . ARG A 1 218 ? 3.728 5.954 21.495 1.00 96.38 218 ARG A N 1
ATOM 1749 C CA . ARG A 1 218 ? 5.139 5.768 21.884 1.00 96.38 218 ARG A CA 1
ATOM 1750 C C . ARG A 1 218 ? 6.007 6.998 21.639 1.00 96.38 218 ARG A C 1
ATOM 1752 O O . ARG A 1 218 ? 7.032 7.134 22.291 1.00 96.38 218 ARG A O 1
ATOM 1759 N N . PHE A 1 219 ? 5.626 7.863 20.704 1.00 94.44 219 PHE A N 1
ATOM 1760 C CA . PHE A 1 219 ? 6.363 9.094 20.440 1.00 94.44 219 PHE A CA 1
ATOM 1761 C C . PHE A 1 219 ? 6.311 10.074 21.621 1.00 94.44 219 PHE A C 1
ATOM 1763 O O . PHE A 1 219 ? 7.313 10.717 21.914 1.00 94.44 219 PHE A O 1
ATOM 1770 N N . TYR A 1 220 ? 5.167 10.175 22.303 1.00 94.25 220 TYR A N 1
ATOM 1771 C CA . TYR A 1 220 ? 4.987 11.086 23.440 1.00 94.25 220 TYR A CA 1
ATOM 1772 C C . TYR A 1 220 ? 5.203 10.401 24.796 1.00 94.25 220 TYR A C 1
ATOM 1774 O O . TYR A 1 220 ? 5.687 11.030 25.741 1.00 94.25 220 TYR A O 1
ATOM 1782 N N . ALA A 1 221 ? 4.841 9.120 24.909 1.00 94.19 221 ALA A N 1
ATOM 1783 C CA . ALA A 1 221 ? 4.934 8.369 26.154 1.00 94.19 221 ALA A CA 1
ATOM 1784 C C . ALA A 1 221 ? 6.386 8.292 26.659 1.00 94.19 221 ALA A C 1
ATOM 1786 O O . ALA A 1 221 ? 7.300 7.936 25.921 1.00 94.19 221 ALA A O 1
ATOM 1787 N N . GLY A 1 222 ? 6.595 8.625 27.932 1.00 86.62 222 GLY A N 1
ATOM 1788 C CA . GLY A 1 222 ? 7.915 8.674 28.571 1.00 86.62 222 GLY A CA 1
ATOM 1789 C C . GLY A 1 222 ? 8.717 9.953 28.302 1.00 86.62 222 GLY A C 1
ATOM 1790 O O . GLY A 1 222 ? 9.551 10.305 29.132 1.00 86.62 222 GLY A O 1
ATOM 1791 N N . TYR A 1 223 ? 8.443 10.675 27.210 1.00 89.94 223 TYR A N 1
ATOM 1792 C CA . TYR A 1 223 ? 9.041 11.988 26.946 1.00 89.94 223 TYR A CA 1
ATOM 1793 C C . TYR A 1 223 ? 8.290 13.112 27.674 1.00 89.94 223 TYR A C 1
ATOM 1795 O O . TYR A 1 223 ? 8.912 13.936 28.339 1.00 89.94 223 TYR A O 1
ATOM 1803 N N . ASP A 1 224 ? 6.953 13.111 27.602 1.00 90.56 224 ASP A N 1
ATOM 1804 C CA . ASP A 1 224 ? 6.083 14.022 28.354 1.00 90.56 224 ASP A CA 1
ATOM 1805 C C . ASP A 1 224 ? 5.378 13.251 29.498 1.00 90.56 224 ASP A C 1
ATOM 1807 O O . ASP A 1 224 ? 4.497 12.410 29.249 1.00 90.56 224 ASP A O 1
ATOM 1811 N N . PRO A 1 225 ? 5.745 13.504 30.772 1.00 92.44 225 PRO A N 1
ATOM 1812 C CA . PRO A 1 225 ? 5.130 12.837 31.917 1.00 92.44 225 PRO A CA 1
ATOM 1813 C C . PRO A 1 225 ? 3.635 13.134 32.079 1.00 92.44 225 PRO A C 1
ATOM 1815 O O . PRO A 1 225 ? 2.886 12.241 32.476 1.00 92.44 225 PRO A O 1
ATOM 1818 N N . LEU A 1 226 ? 3.179 14.354 31.764 1.00 93.19 226 LEU A N 1
ATOM 1819 C CA . LEU A 1 226 ? 1.763 14.720 31.870 1.00 93.19 226 LEU A CA 1
ATOM 1820 C C . LEU A 1 226 ? 0.946 14.041 30.775 1.00 93.19 226 LEU A C 1
ATOM 1822 O O . LEU A 1 226 ? -0.139 13.531 31.060 1.00 93.19 226 LEU A O 1
ATOM 1826 N N . PHE A 1 227 ? 1.469 13.974 29.548 1.00 95.88 227 PHE A N 1
ATOM 1827 C CA . PHE A 1 227 ? 0.869 13.154 28.496 1.00 95.88 227 PHE A CA 1
ATOM 1828 C C . PHE A 1 227 ? 0.721 11.705 28.963 1.00 95.88 227 PHE A C 1
ATOM 1830 O O . PHE A 1 227 ? -0.373 11.145 28.912 1.00 95.88 227 PHE A O 1
ATOM 1837 N N . THR A 1 228 ? 1.811 11.113 29.459 1.00 95.81 228 THR A N 1
ATOM 1838 C CA . THR A 1 228 ? 1.833 9.702 29.863 1.00 95.81 228 THR A CA 1
ATOM 1839 C C . THR A 1 228 ? 0.805 9.437 30.960 1.00 95.81 228 THR A C 1
ATOM 1841 O O . THR A 1 228 ? -0.005 8.523 30.826 1.00 95.81 228 THR A O 1
ATOM 1844 N N . TRP A 1 229 ? 0.771 10.293 31.985 1.00 96.56 229 TRP A N 1
ATOM 1845 C CA . TRP A 1 229 ? -0.166 10.200 33.103 1.00 96.56 229 TRP A CA 1
ATOM 1846 C C . TRP A 1 229 ? -1.634 10.184 32.662 1.00 96.56 229 TRP A C 1
ATOM 1848 O O . TRP A 1 229 ? -2.414 9.356 33.130 1.00 96.56 229 TRP A O 1
ATOM 1858 N N . TRP A 1 230 ? -2.023 11.084 31.755 1.00 97.81 230 TRP A N 1
ATOM 1859 C CA . TRP A 1 230 ? -3.414 11.188 31.312 1.00 97.81 230 TRP A CA 1
ATOM 1860 C C . TRP A 1 230 ? -3.795 10.132 30.265 1.00 97.81 230 TRP A C 1
ATOM 1862 O O . TRP A 1 230 ? -4.915 9.623 30.293 1.00 97.81 230 TRP A O 1
ATOM 1872 N N . VAL A 1 231 ? -2.893 9.801 29.336 1.00 98.25 231 VAL A N 1
ATOM 1873 C CA . VAL A 1 231 ? -3.230 9.054 28.110 1.00 98.25 231 VAL A CA 1
ATOM 1874 C C . VAL A 1 231 ? -2.975 7.550 28.226 1.00 98.25 231 VAL A C 1
ATOM 1876 O O . VAL A 1 231 ? -3.625 6.777 27.522 1.00 98.25 231 VAL A O 1
ATOM 1879 N N . GLU A 1 232 ? -2.088 7.094 29.117 1.00 98.00 232 GLU A N 1
ATOM 1880 C CA . GLU A 1 232 ? -1.695 5.678 29.198 1.00 98.00 232 GLU A CA 1
ATOM 1881 C C . GLU A 1 232 ? -2.887 4.728 29.379 1.00 98.00 232 GLU A C 1
ATOM 1883 O O . GLU A 1 232 ? -3.005 3.735 28.654 1.00 98.00 232 GLU A O 1
ATOM 1888 N N . LYS A 1 233 ? -3.780 5.019 30.332 1.00 98.19 233 LYS A N 1
ATOM 1889 C CA . LYS A 1 233 ? -4.929 4.147 30.605 1.00 98.19 233 LYS A CA 1
ATOM 1890 C C . LYS A 1 233 ? -5.936 4.136 29.442 1.00 98.19 233 LYS A C 1
ATOM 1892 O O . LYS A 1 233 ? -6.218 3.031 28.972 1.00 98.19 233 LYS A O 1
ATOM 1897 N N . PRO A 1 234 ? -6.425 5.288 28.933 1.00 98.38 234 PRO A N 1
ATOM 1898 C CA . PRO A 1 234 ? -7.286 5.320 27.750 1.00 98.38 234 PRO A CA 1
ATOM 1899 C C . PRO A 1 234 ? -6.679 4.610 26.534 1.00 98.38 234 PRO A C 1
ATOM 1901 O O . PRO A 1 234 ? -7.366 3.838 25.871 1.00 98.38 234 PRO A O 1
ATOM 1904 N N . TYR A 1 235 ? -5.384 4.813 26.262 1.00 98.50 235 TYR A N 1
ATOM 1905 C CA . TYR A 1 235 ? -4.704 4.167 25.137 1.00 98.50 235 TYR A CA 1
ATOM 1906 C C . TYR A 1 235 ? -4.685 2.641 25.282 1.00 98.50 235 TYR A C 1
ATOM 1908 O O . TYR A 1 235 ? -5.029 1.935 24.336 1.00 98.50 235 TYR A O 1
ATOM 1916 N N . LYS A 1 236 ? -4.328 2.114 26.462 1.00 98.44 236 LYS A N 1
ATOM 1917 C CA . LYS A 1 236 ? -4.294 0.662 26.712 1.00 98.44 236 LYS A CA 1
ATOM 1918 C C . LYS A 1 236 ? -5.669 0.007 26.577 1.00 98.44 236 LYS A C 1
ATOM 1920 O O . LYS A 1 236 ? -5.750 -1.158 26.186 1.00 98.44 236 LYS A O 1
ATOM 1925 N N . ASP A 1 237 ? -6.737 0.721 26.921 1.00 98.56 237 ASP A N 1
ATOM 1926 C CA . ASP A 1 237 ? -8.102 0.227 26.736 1.00 98.56 237 ASP A CA 1
ATOM 1927 C C . ASP A 1 237 ? -8.471 0.200 25.247 1.00 98.56 237 ASP A C 1
ATOM 1929 O O . ASP A 1 237 ? -8.860 -0.854 24.739 1.00 98.56 237 ASP A O 1
ATOM 1933 N N . LEU A 1 238 ? -8.227 1.300 24.528 1.00 98.75 238 LEU A N 1
ATOM 1934 C CA . LEU A 1 238 ? -8.454 1.388 23.086 1.00 98.75 238 LEU A CA 1
ATOM 1935 C C . LEU A 1 238 ? -7.647 0.345 22.297 1.00 98.75 238 LEU A C 1
ATOM 1937 O O . LEU A 1 238 ? -8.17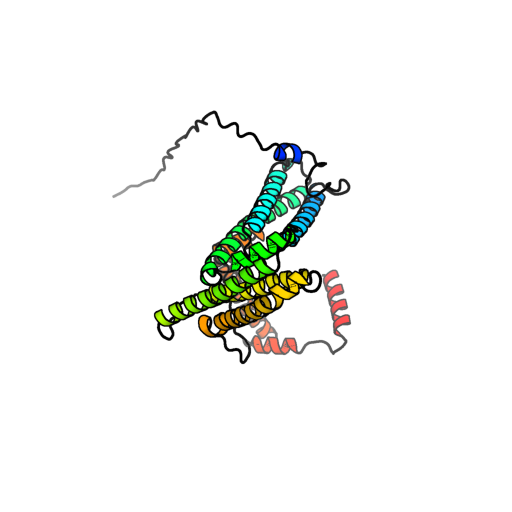4 -0.283 21.381 1.00 98.75 238 LEU A O 1
ATOM 1941 N N . GLU A 1 239 ? -6.381 0.114 22.650 1.00 98.38 239 GLU A N 1
ATOM 1942 C CA . GLU A 1 239 ? -5.524 -0.888 22.005 1.00 98.38 239 GLU A CA 1
ATOM 1943 C C . GLU A 1 239 ? -6.129 -2.297 22.105 1.00 98.38 239 GLU A C 1
ATOM 1945 O O . GLU A 1 239 ? -6.153 -3.044 21.121 1.00 98.38 239 GLU A O 1
ATOM 1950 N N . LYS A 1 240 ? -6.675 -2.657 23.275 1.00 98.44 240 LYS A N 1
ATOM 1951 C CA . LYS A 1 240 ? -7.385 -3.930 23.471 1.00 98.44 240 LYS A CA 1
ATOM 1952 C C . LYS A 1 240 ? -8.672 -3.983 22.655 1.00 98.44 240 LYS A C 1
ATOM 1954 O O . LYS A 1 240 ? -8.952 -5.018 22.046 1.00 98.44 240 LYS A O 1
ATOM 1959 N N . THR A 1 241 ? -9.432 -2.891 22.620 1.00 98.69 241 THR A N 1
ATOM 1960 C CA . THR A 1 241 ? -10.678 -2.791 21.852 1.00 98.69 241 THR A CA 1
ATOM 1961 C C . THR A 1 241 ? -10.422 -2.942 20.352 1.00 98.69 241 THR A C 1
ATOM 1963 O O . THR A 1 241 ? -11.069 -3.776 19.722 1.00 98.69 241 THR A O 1
ATOM 1966 N N . LEU A 1 242 ? -9.435 -2.241 19.782 1.00 98.50 242 LEU A N 1
ATOM 1967 C CA . LEU A 1 242 ? -9.038 -2.368 18.372 1.00 98.50 242 LEU A CA 1
ATOM 1968 C C . LEU A 1 242 ? -8.578 -3.790 18.035 1.00 98.50 242 LEU A C 1
ATOM 1970 O O . LEU A 1 242 ? -9.015 -4.356 17.033 1.00 98.50 242 LEU A O 1
ATOM 1974 N N . LYS A 1 243 ? -7.762 -4.410 18.901 1.00 97.50 243 LYS A N 1
ATOM 1975 C CA . LYS A 1 243 ? -7.335 -5.806 18.724 1.00 97.50 243 LYS A CA 1
ATOM 1976 C C . LYS A 1 243 ? -8.530 -6.764 18.726 1.00 97.50 243 LYS A C 1
ATOM 1978 O O . LYS A 1 243 ? -8.615 -7.651 17.877 1.00 97.50 243 LYS A O 1
ATOM 1983 N N . SER A 1 244 ? -9.464 -6.584 19.661 1.00 97.81 244 SER A N 1
ATOM 1984 C CA . SER A 1 244 ? -10.689 -7.387 19.721 1.00 97.81 244 SER A CA 1
ATOM 1985 C C . SER A 1 244 ? -11.586 -7.154 18.509 1.00 97.81 244 SER A C 1
ATOM 1987 O O . SER A 1 244 ? -12.190 -8.111 18.032 1.00 97.81 244 SER A O 1
ATOM 1989 N N . TYR A 1 245 ? -11.669 -5.922 18.009 1.00 98.44 245 TYR A N 1
ATOM 1990 C CA . TYR A 1 245 ? -12.468 -5.573 16.842 1.00 98.44 245 TYR A CA 1
ATOM 1991 C C . TYR A 1 245 ? -11.899 -6.179 15.555 1.00 98.44 245 TYR A C 1
ATOM 1993 O O . TYR A 1 245 ? -12.625 -6.829 14.810 1.00 98.44 245 TYR A O 1
ATOM 2001 N N . SER A 1 246 ? -10.583 -6.084 15.348 1.00 96.31 246 SER A N 1
ATOM 2002 C CA . SER A 1 246 ? -9.893 -6.743 14.232 1.00 96.31 246 SER A CA 1
ATOM 2003 C C . SER A 1 246 ? -10.127 -8.263 14.239 1.00 96.31 246 SER A C 1
ATOM 2005 O O . SER A 1 246 ? -10.460 -8.848 13.209 1.00 96.31 246 SER A O 1
ATOM 2007 N N . LYS A 1 247 ? -10.040 -8.905 15.415 1.00 95.06 247 LYS A N 1
ATOM 2008 C CA . LYS A 1 247 ? -10.372 -10.331 15.589 1.00 95.06 247 LYS A CA 1
ATOM 2009 C C . LYS A 1 247 ? -11.851 -10.630 15.322 1.00 95.06 247 LYS A C 1
ATOM 2011 O O . LYS A 1 247 ? -12.175 -11.637 14.707 1.00 95.06 247 LYS A O 1
ATOM 2016 N N . PHE A 1 248 ? -12.754 -9.757 15.760 1.00 96.19 248 PHE A N 1
ATOM 2017 C CA . PHE A 1 248 ? -14.181 -9.889 15.478 1.00 96.19 248 PHE A CA 1
ATOM 2018 C C . PHE A 1 248 ? -14.462 -9.898 13.968 1.00 96.19 248 PHE A C 1
ATOM 2020 O O . PHE A 1 248 ? -15.194 -10.772 13.515 1.00 96.19 248 PHE A O 1
ATOM 2027 N N . ILE A 1 249 ? -13.841 -9.007 13.186 1.00 95.81 249 ILE A N 1
ATOM 2028 C CA . ILE A 1 249 ? -14.019 -8.991 11.726 1.00 95.81 249 ILE A CA 1
ATOM 2029 C C . ILE A 1 249 ? -13.576 -10.333 11.120 1.00 95.81 249 ILE A C 1
ATOM 2031 O O . ILE A 1 249 ? -14.361 -10.975 10.424 1.00 95.81 249 ILE A O 1
ATOM 2035 N N . ARG A 1 250 ? -12.372 -10.822 11.448 1.00 93.12 250 ARG A N 1
ATOM 2036 C CA . ARG A 1 250 ? -11.878 -12.108 10.916 1.00 93.12 250 ARG A CA 1
ATOM 2037 C C . ARG A 1 250 ? -12.784 -13.285 11.289 1.00 93.12 250 ARG A C 1
ATOM 2039 O O . ARG A 1 250 ? -13.173 -14.063 10.425 1.00 93.12 250 ARG A O 1
ATOM 2046 N N . ASN A 1 251 ? -13.186 -13.378 12.554 1.00 92.31 251 ASN A N 1
ATOM 2047 C CA . ASN A 1 251 ? -13.822 -14.596 13.055 1.00 92.31 251 ASN A CA 1
ATOM 2048 C C . ASN A 1 251 ? -15.344 -14.595 12.869 1.00 92.31 251 ASN A C 1
ATOM 2050 O O . ASN A 1 251 ? -15.950 -15.656 12.758 1.00 92.31 251 ASN A O 1
ATOM 2054 N N . LYS A 1 252 ? -15.990 -13.422 12.887 1.00 91.88 252 LYS A N 1
ATOM 2055 C CA . LYS A 1 252 ? -17.457 -13.302 12.811 1.00 91.88 252 LYS A CA 1
ATOM 2056 C C . LYS A 1 252 ? -17.965 -12.799 11.471 1.00 91.88 252 LYS A C 1
ATOM 2058 O O . LYS A 1 252 ? -19.045 -13.217 11.080 1.00 91.88 252 LYS A O 1
ATOM 2063 N N . VAL A 1 253 ? -17.218 -11.938 10.779 1.00 92.31 253 VAL A N 1
ATOM 2064 C CA . VAL A 1 253 ? -17.621 -11.447 9.450 1.00 92.31 253 VAL A CA 1
ATOM 2065 C C . VAL A 1 253 ? -17.105 -12.378 8.357 1.00 92.31 253 VAL A C 1
ATOM 2067 O O . VAL A 1 253 ? -17.835 -12.689 7.426 1.00 92.31 253 VAL A O 1
ATOM 2070 N N . MET A 1 254 ? -15.859 -12.844 8.476 1.00 90.62 254 MET A N 1
ATOM 2071 C CA . MET A 1 254 ? -15.212 -13.664 7.442 1.00 90.62 254 MET A CA 1
ATOM 2072 C C . MET A 1 254 ? -15.240 -15.169 7.741 1.00 90.62 254 MET A C 1
ATOM 2074 O O . MET A 1 254 ? -14.768 -15.948 6.920 1.00 90.62 254 MET A O 1
ATOM 2078 N N . ALA A 1 255 ? -15.768 -15.565 8.906 1.00 88.06 255 ALA A N 1
ATOM 2079 C CA . ALA A 1 255 ? -15.835 -16.953 9.371 1.00 88.06 255 ALA A CA 1
ATOM 2080 C C . ALA A 1 255 ? -14.484 -17.701 9.336 1.00 88.06 255 ALA A C 1
ATOM 2082 O O . ALA A 1 255 ? -14.451 -18.904 9.094 1.00 88.06 255 ALA A O 1
ATOM 2083 N N . ILE A 1 256 ? -13.376 -16.994 9.587 1.00 84.19 256 ILE A N 1
ATOM 2084 C CA . ILE A 1 256 ? -12.052 -17.610 9.730 1.00 84.19 256 ILE A CA 1
ATOM 2085 C C . ILE A 1 256 ? -11.861 -18.058 11.180 1.00 84.19 256 ILE A C 1
ATOM 2087 O O . ILE A 1 256 ? -12.044 -17.267 12.112 1.00 84.19 256 ILE A O 1
ATOM 2091 N N . ASP A 1 257 ? -11.482 -19.312 11.377 1.00 76.19 257 ASP A N 1
ATOM 2092 C CA . ASP A 1 257 ? -11.050 -19.834 12.666 1.00 76.19 257 ASP A CA 1
ATOM 2093 C C . ASP A 1 257 ? -9.610 -19.412 12.998 1.00 76.19 257 ASP A C 1
ATOM 2095 O O . ASP A 1 257 ? -8.785 -19.119 12.137 1.00 76.19 257 ASP A O 1
ATOM 2099 N N . ASP A 1 258 ? -9.301 -19.345 14.296 1.00 73.19 258 ASP A N 1
ATOM 2100 C CA . ASP A 1 258 ? -7.919 -19.125 14.749 1.00 73.19 258 ASP A CA 1
ATOM 2101 C C . ASP A 1 258 ? -7.112 -20.445 14.780 1.00 73.19 258 ASP A C 1
ATOM 2103 O O . ASP A 1 258 ? -5.949 -20.445 15.187 1.00 73.19 258 ASP A O 1
ATOM 2107 N N . GLU A 1 259 ? -7.740 -21.574 14.435 1.00 70.94 259 GLU A N 1
ATOM 2108 C CA . GLU A 1 259 ? -7.175 -22.920 14.523 1.00 70.94 259 GLU A CA 1
ATOM 2109 C C . GLU A 1 259 ? -6.847 -23.445 13.121 1.00 70.94 259 GLU A C 1
ATOM 2111 O O . GLU A 1 259 ? -7.738 -23.673 12.315 1.00 70.94 259 GLU A O 1
ATOM 2116 N N . GLY A 1 260 ? -5.562 -23.680 12.844 1.00 71.25 260 GLY A N 1
ATOM 2117 C CA . GLY A 1 260 ? -5.095 -24.201 11.556 1.00 71.25 260 GLY A CA 1
ATOM 2118 C C . GLY A 1 260 ? -4.514 -23.130 10.633 1.00 71.25 260 GLY A C 1
ATOM 2119 O O . GLY A 1 260 ? -4.186 -22.022 11.063 1.00 71.25 260 GLY A O 1
ATOM 2120 N N . ASP A 1 261 ? -4.331 -23.498 9.365 1.00 74.19 261 ASP A N 1
ATOM 2121 C CA . ASP A 1 261 ? -3.813 -22.587 8.348 1.00 74.19 261 ASP A CA 1
ATOM 2122 C C . ASP A 1 261 ? -4.952 -21.704 7.818 1.00 74.19 261 ASP A C 1
ATOM 2124 O O . ASP A 1 261 ? -5.920 -22.227 7.257 1.00 74.19 261 ASP A O 1
ATOM 2128 N N . PRO A 1 262 ? -4.862 -20.368 7.960 1.00 74.00 262 PRO A N 1
ATOM 2129 C CA . PRO A 1 262 ? -5.924 -19.483 7.515 1.00 74.00 262 PRO A CA 1
ATOM 2130 C C . PRO A 1 262 ? -6.086 -19.570 5.990 1.00 74.00 262 PRO A C 1
ATOM 2132 O O . PRO A 1 262 ? -5.086 -19.616 5.262 1.00 74.00 262 PRO A O 1
ATOM 2135 N N . PRO A 1 263 ? -7.326 -19.530 5.471 1.00 82.25 263 PRO A N 1
ATOM 2136 C CA . PRO A 1 263 ? -7.558 -19.583 4.036 1.00 82.25 263 PRO A CA 1
ATOM 2137 C C . PRO A 1 263 ? -6.912 -18.383 3.333 1.00 82.25 263 PRO A C 1
ATOM 2139 O O . PRO A 1 263 ? -6.916 -17.253 3.834 1.00 82.25 263 PRO A O 1
ATOM 2142 N N . ILE A 1 264 ? -6.383 -18.614 2.128 1.00 84.38 264 ILE A N 1
ATOM 2143 C CA . ILE A 1 264 ? -5.871 -17.534 1.279 1.00 84.38 264 ILE A CA 1
ATOM 2144 C C . ILE A 1 264 ? -7.066 -16.752 0.737 1.00 84.38 264 ILE A C 1
ATOM 2146 O O . ILE A 1 264 ? -7.741 -17.175 -0.199 1.00 84.38 264 ILE A O 1
ATOM 2150 N N . ILE A 1 265 ? -7.316 -15.587 1.328 1.00 87.44 265 ILE A N 1
ATOM 2151 C CA . ILE A 1 265 ? -8.372 -14.683 0.878 1.00 87.44 265 ILE A CA 1
ATOM 2152 C C . ILE A 1 265 ? -7.793 -13.701 -0.129 1.00 87.44 265 ILE A C 1
ATOM 2154 O O . ILE A 1 265 ? -6.994 -12.825 0.219 1.00 87.44 265 ILE A O 1
ATOM 2158 N N . GLY A 1 266 ? -8.226 -13.854 -1.378 1.00 87.19 266 GLY A N 1
ATOM 2159 C CA . GLY A 1 266 ? -7.929 -12.911 -2.446 1.00 87.19 266 GLY A CA 1
ATOM 2160 C C . GLY A 1 266 ? -8.576 -11.546 -2.203 1.00 87.19 266 GLY A C 1
ATOM 2161 O O . GLY A 1 266 ? -9.675 -11.444 -1.660 1.00 87.19 266 GLY A O 1
ATOM 2162 N N . ASP A 1 267 ? -7.885 -10.493 -2.633 1.00 89.38 267 ASP A N 1
ATOM 2163 C CA . ASP A 1 267 ? -8.453 -9.156 -2.809 1.00 89.38 267 ASP A CA 1
ATOM 2164 C C . ASP A 1 267 ? -8.483 -8.871 -4.318 1.00 89.38 267 ASP A C 1
ATOM 2166 O O . ASP A 1 267 ? -7.469 -8.418 -4.861 1.00 89.38 267 ASP A O 1
ATOM 2170 N N . PRO A 1 268 ? -9.573 -9.225 -5.030 1.00 90.75 268 PRO A N 1
ATOM 2171 C CA . PRO A 1 268 ? -9.634 -9.061 -6.473 1.00 90.75 268 PRO A CA 1
ATOM 2172 C C . PRO A 1 268 ? -9.439 -7.587 -6.826 1.00 90.75 268 PRO A C 1
ATOM 2174 O O . PRO A 1 268 ? -10.091 -6.694 -6.287 1.00 90.75 268 PRO A O 1
ATOM 2177 N N . VAL A 1 269 ? -8.504 -7.325 -7.736 1.00 90.38 269 VAL A N 1
ATOM 2178 C CA . VAL A 1 269 ? -8.162 -5.954 -8.119 1.00 90.38 269 VAL A CA 1
ATOM 2179 C C . VAL A 1 269 ? -9.246 -5.309 -8.996 1.00 90.38 269 VAL A C 1
ATOM 2181 O O . VAL A 1 269 ? -9.390 -4.091 -8.991 1.00 90.38 269 VAL A O 1
ATOM 2184 N N . GLY A 1 270 ? -10.059 -6.135 -9.663 1.00 92.38 270 GLY A N 1
ATOM 2185 C CA . GLY A 1 270 ? -11.081 -5.711 -10.616 1.00 92.38 270 GLY A CA 1
ATOM 2186 C C . GLY A 1 270 ? -10.528 -5.600 -12.037 1.00 92.38 270 GLY A C 1
ATOM 2187 O O . GLY A 1 270 ? -9.328 -5.432 -12.242 1.00 92.38 270 GLY A O 1
ATOM 2188 N N . ARG A 1 271 ? -11.406 -5.725 -13.038 1.00 94.38 271 ARG A N 1
ATOM 2189 C CA . ARG A 1 271 ? -10.998 -5.717 -14.451 1.00 94.38 271 ARG A CA 1
ATOM 2190 C C . ARG A 1 271 ? -10.371 -4.388 -14.870 1.00 94.38 271 ARG A C 1
ATOM 2192 O O . ARG A 1 271 ? -9.387 -4.393 -15.595 1.00 94.38 271 ARG A O 1
ATOM 2199 N N . GLU A 1 272 ? -10.942 -3.272 -14.427 1.00 92.44 272 GLU A N 1
ATOM 2200 C CA . GLU A 1 272 ? -10.482 -1.928 -14.801 1.00 92.44 272 GLU A CA 1
ATOM 2201 C C . GLU A 1 272 ? -9.061 -1.654 -14.304 1.00 92.44 272 GLU A C 1
ATOM 2203 O O . GLU A 1 272 ? -8.200 -1.274 -15.093 1.00 92.44 272 GLU A O 1
ATOM 2208 N N . GLU A 1 273 ? -8.775 -1.940 -13.032 1.00 94.06 273 GLU A N 1
ATOM 2209 C CA . GLU A 1 273 ? -7.413 -1.788 -12.516 1.00 94.06 273 GLU A CA 1
ATOM 2210 C C . GLU A 1 273 ? -6.459 -2.808 -13.144 1.00 94.06 273 GLU A C 1
ATOM 2212 O O . GLU A 1 273 ? -5.329 -2.461 -13.465 1.00 94.06 273 GLU A O 1
ATOM 2217 N N . LEU A 1 274 ? -6.904 -4.043 -13.408 1.00 96.06 274 LEU A N 1
ATOM 2218 C CA . LEU A 1 274 ? -6.065 -5.018 -14.108 1.00 96.06 274 LEU A CA 1
ATOM 2219 C C . LEU A 1 274 ? -5.680 -4.535 -15.516 1.00 96.06 274 LEU A C 1
ATOM 2221 O O . LEU A 1 274 ? -4.536 -4.708 -15.922 1.00 96.06 274 LEU A O 1
ATOM 2225 N N . MET A 1 275 ? -6.596 -3.887 -16.243 1.00 96.50 275 MET A N 1
ATOM 2226 C CA . MET A 1 275 ? -6.275 -3.229 -17.515 1.00 96.50 275 MET A CA 1
ATOM 2227 C C . MET A 1 275 ? -5.247 -2.109 -17.322 1.00 96.50 275 MET A C 1
ATOM 2229 O O . MET A 1 275 ? -4.284 -2.040 -18.077 1.00 96.50 275 MET A O 1
ATOM 2233 N N . SER A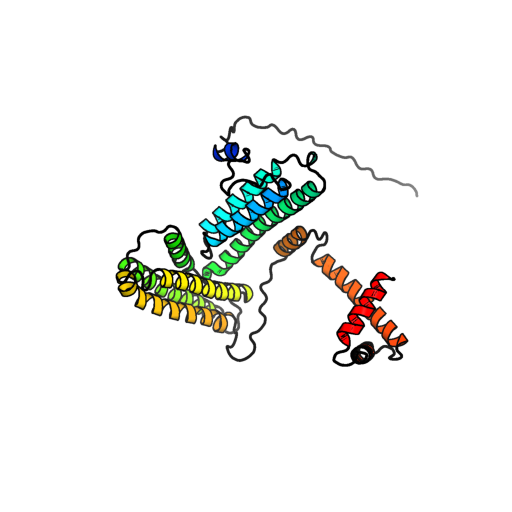 1 276 ? -5.406 -1.273 -16.291 1.00 95.75 276 SER A N 1
ATOM 2234 C CA . SER A 1 276 ? -4.448 -0.208 -15.961 1.00 95.75 276 SER A CA 1
ATOM 2235 C C . SER A 1 276 ? -3.044 -0.755 -15.667 1.00 95.75 276 SER A C 1
ATOM 2237 O O . SER A 1 276 ? -2.053 -0.200 -16.138 1.00 95.75 276 SER A O 1
ATOM 2239 N N . MET A 1 277 ? -2.956 -1.876 -14.945 1.00 97.00 277 MET A N 1
ATOM 2240 C CA . MET A 1 277 ? -1.698 -2.577 -14.671 1.00 97.00 277 MET A CA 1
ATOM 2241 C C . MET A 1 277 ? -1.071 -3.143 -15.952 1.00 97.00 277 MET A C 1
ATOM 2243 O O . MET A 1 277 ? 0.128 -3.004 -16.156 1.00 97.00 277 MET A O 1
ATOM 2247 N N . LEU A 1 278 ? -1.867 -3.746 -16.841 1.00 97.81 278 LEU A N 1
ATOM 2248 C CA . LEU A 1 278 ? -1.370 -4.261 -18.122 1.00 97.81 278 LEU A CA 1
ATOM 2249 C C . LEU A 1 278 ? -0.861 -3.136 -19.034 1.00 97.81 278 LEU A C 1
ATOM 2251 O O . LEU A 1 278 ? 0.194 -3.279 -19.643 1.00 97.81 278 LEU A O 1
ATOM 2255 N N . GLU A 1 279 ? -1.563 -2.003 -19.092 1.00 96.56 279 GLU A N 1
ATOM 2256 C CA . GLU A 1 279 ? -1.102 -0.809 -19.811 1.00 96.56 279 GLU A CA 1
ATOM 2257 C C . GLU A 1 279 ? 0.199 -0.244 -19.220 1.00 96.56 279 GLU A C 1
ATOM 2259 O O . GLU A 1 279 ? 1.092 0.176 -19.962 1.00 96.56 279 GLU A O 1
ATOM 2264 N N . HIS A 1 280 ? 0.334 -0.246 -17.889 1.00 97.88 280 HIS A N 1
ATOM 2265 C CA . HIS A 1 280 ? 1.558 0.184 -17.205 1.00 97.88 280 HIS A CA 1
ATOM 2266 C C . HIS A 1 280 ? 2.755 -0.713 -17.548 1.00 97.88 280 HIS A C 1
ATOM 2268 O O . HIS A 1 280 ? 3.830 -0.205 -17.858 1.00 97.88 280 HIS A O 1
ATOM 2274 N N . GLU A 1 281 ? 2.534 -2.025 -17.617 1.00 97.88 281 GLU A N 1
ATOM 2275 C CA . GLU A 1 281 ? 3.522 -3.020 -18.057 1.00 97.88 281 GLU A CA 1
ATOM 2276 C C . GLU A 1 281 ? 3.682 -3.083 -19.593 1.00 97.88 281 GLU A C 1
ATOM 2278 O O . GLU A 1 281 ? 4.389 -3.942 -20.118 1.00 97.88 281 GLU A O 1
ATOM 2283 N N . MET A 1 282 ? 3.029 -2.179 -20.338 1.00 97.25 282 MET A N 1
ATOM 2284 C CA . MET A 1 282 ? 3.058 -2.100 -21.806 1.00 97.25 282 MET A CA 1
ATOM 2285 C C . MET A 1 282 ? 2.619 -3.400 -22.510 1.00 97.25 282 MET A C 1
ATOM 2287 O O . MET A 1 282 ? 3.054 -3.710 -23.622 1.00 97.25 282 MET A O 1
ATOM 2291 N N . ILE A 1 283 ? 1.714 -4.155 -21.884 1.00 97.88 283 ILE A N 1
ATOM 2292 C CA . ILE A 1 283 ? 1.124 -5.372 -22.440 1.00 97.88 283 ILE A CA 1
ATOM 2293 C C . ILE A 1 283 ? -0.101 -4.995 -23.279 1.00 97.88 283 ILE A C 1
ATOM 2295 O O . ILE A 1 283 ? -1.116 -4.531 -22.767 1.00 97.88 283 ILE A O 1
ATOM 2299 N N . ALA A 1 284 ? -0.025 -5.242 -24.588 1.00 96.75 284 ALA A N 1
ATOM 2300 C CA . ALA A 1 284 ? -1.063 -4.859 -25.553 1.00 96.75 284 ALA A CA 1
ATOM 2301 C C . ALA A 1 284 ? -2.328 -5.745 -25.537 1.00 96.75 284 ALA A C 1
ATOM 2303 O O . ALA A 1 284 ? -3.262 -5.506 -26.305 1.00 96.75 284 ALA A O 1
ATOM 2304 N N . TYR A 1 285 ? -2.358 -6.786 -24.704 1.00 97.69 285 TYR A N 1
ATOM 2305 C CA . TYR A 1 285 ? -3.447 -7.756 -24.636 1.00 97.69 285 TYR A CA 1
ATOM 2306 C C . TYR A 1 285 ? -4.325 -7.516 -23.413 1.00 97.69 285 TYR A C 1
ATOM 2308 O O . TYR A 1 285 ? -3.836 -7.238 -22.322 1.00 97.69 285 TYR A O 1
ATOM 2316 N N . SER A 1 286 ? -5.630 -7.704 -23.585 1.00 97.75 286 SER A N 1
ATOM 2317 C CA . SER A 1 286 ? -6.575 -7.759 -22.468 1.00 97.75 286 SER A CA 1
ATOM 2318 C C . SER A 1 286 ? -6.367 -9.012 -21.599 1.00 97.75 286 SER A C 1
ATOM 2320 O O . SER A 1 286 ? -5.842 -10.018 -22.091 1.00 97.75 286 SER A O 1
ATOM 2322 N N . PRO A 1 287 ? -6.845 -9.013 -20.337 1.00 97.75 287 PRO A N 1
ATOM 2323 C CA . PRO A 1 287 ? -6.819 -10.194 -19.477 1.00 97.75 287 PRO A CA 1
ATOM 2324 C C . PRO A 1 287 ? -7.431 -11.423 -20.150 1.00 97.75 287 PRO A C 1
ATOM 2326 O O . PRO A 1 287 ? -6.898 -12.525 -20.052 1.00 97.75 287 PRO A O 1
ATOM 2329 N N . GLU A 1 288 ? -8.534 -11.232 -20.875 1.00 97.62 288 GLU A N 1
ATOM 2330 C CA . GLU A 1 288 ? -9.229 -12.315 -21.560 1.00 97.62 288 GLU A CA 1
ATOM 2331 C C . GLU A 1 288 ? -8.395 -12.893 -22.715 1.00 97.62 288 GLU A C 1
ATOM 2333 O O . GLU A 1 288 ? -8.298 -14.112 -22.851 1.00 97.62 288 GLU A O 1
ATOM 2338 N N . GLN A 1 289 ? -7.729 -12.040 -23.502 1.00 98.12 289 GLN A N 1
ATOM 2339 C CA . GLN A 1 289 ? -6.817 -12.486 -24.563 1.00 98.12 289 GLN A CA 1
ATOM 2340 C C . GLN A 1 289 ? -5.594 -13.216 -24.002 1.00 98.12 289 GLN A C 1
ATOM 2342 O O . GLN A 1 289 ? -5.172 -14.217 -24.573 1.00 98.12 289 GLN A O 1
ATOM 2347 N N . LEU A 1 290 ? -5.044 -12.761 -22.872 1.00 98.06 290 LEU A N 1
ATOM 2348 C CA . LEU A 1 290 ? -3.935 -13.452 -22.211 1.00 98.06 290 LEU A CA 1
ATOM 2349 C C . LEU A 1 290 ? -4.343 -14.851 -21.736 1.00 98.06 290 LEU A C 1
ATOM 2351 O O . LEU A 1 290 ? -3.571 -15.794 -21.882 1.00 98.06 290 LEU A O 1
ATOM 2355 N N . ILE A 1 291 ? -5.565 -15.011 -21.219 1.00 98.00 291 ILE A N 1
ATOM 2356 C CA . ILE A 1 291 ? -6.106 -16.325 -20.837 1.00 98.00 291 ILE A CA 1
ATOM 2357 C C . ILE A 1 291 ? -6.282 -17.226 -22.065 1.00 98.00 291 ILE A C 1
ATOM 2359 O O . ILE A 1 291 ? -5.977 -18.417 -21.995 1.00 98.00 291 ILE A O 1
ATOM 2363 N N . GLU A 1 292 ? -6.768 -16.677 -23.178 1.00 98.44 292 GLU A N 1
ATOM 2364 C CA . GLU A 1 292 ? -6.912 -17.402 -24.444 1.00 98.44 292 GLU A CA 1
ATOM 2365 C C . GLU A 1 292 ? -5.551 -17.925 -24.933 1.00 98.44 292 GLU A C 1
ATOM 2367 O O . GLU A 1 292 ? -5.401 -19.128 -25.150 1.00 98.44 292 GLU A O 1
ATOM 2372 N N . ILE A 1 293 ? -4.541 -17.048 -25.011 1.00 98.06 293 ILE A N 1
ATOM 2373 C CA . ILE A 1 293 ? -3.166 -17.407 -25.393 1.00 98.06 293 ILE A CA 1
ATOM 2374 C C . ILE A 1 293 ? -2.620 -18.469 -24.434 1.00 98.06 293 ILE A C 1
ATOM 2376 O O . ILE A 1 293 ? -2.146 -19.513 -24.872 1.00 98.06 293 ILE A O 1
ATOM 2380 N N . ALA A 1 294 ? -2.759 -18.263 -23.122 1.00 98.19 294 ALA A N 1
ATOM 2381 C CA . ALA A 1 294 ? -2.264 -19.205 -22.123 1.00 98.19 294 ALA A CA 1
ATOM 2382 C C . ALA A 1 294 ? -2.881 -20.602 -22.274 1.00 98.19 294 ALA A C 1
ATOM 2384 O O . ALA A 1 294 ? -2.182 -21.599 -22.116 1.00 98.19 294 ALA A O 1
ATOM 2385 N N . ARG A 1 295 ? -4.174 -20.706 -22.598 1.00 98.31 295 ARG A N 1
ATOM 2386 C CA . ARG A 1 295 ? -4.830 -22.001 -22.840 1.00 98.31 295 ARG A CA 1
ATOM 2387 C C . ARG A 1 295 ? -4.296 -22.681 -24.096 1.00 98.31 295 ARG A C 1
ATOM 2389 O O . ARG A 1 295 ? -4.037 -23.882 -24.055 1.00 98.31 295 ARG A O 1
ATOM 2396 N N . GLN A 1 296 ? -4.103 -21.927 -25.175 1.00 98.25 296 GLN A N 1
ATOM 2397 C CA . GLN A 1 296 ? -3.544 -22.451 -26.423 1.00 98.25 296 GLN A CA 1
ATOM 2398 C C . GLN A 1 296 ? -2.115 -22.973 -26.217 1.00 98.25 296 GLN A C 1
ATOM 2400 O O . GLN A 1 296 ? -1.825 -24.117 -26.571 1.00 98.25 296 GLN A O 1
ATOM 2405 N N . GLU A 1 297 ? -1.261 -22.186 -25.561 1.00 98.25 297 GLU A N 1
ATOM 2406 C CA . GLU A 1 297 ? 0.111 -22.581 -25.225 1.00 98.25 297 GLU A CA 1
ATOM 2407 C C . GLU A 1 297 ? 0.137 -23.776 -24.265 1.00 98.25 297 GLU A C 1
ATOM 2409 O O . GLU A 1 297 ? 0.903 -24.719 -24.449 1.00 98.25 297 GLU A O 1
ATOM 2414 N N . PHE A 1 298 ? -0.750 -23.808 -23.267 1.00 97.62 298 PHE A N 1
ATOM 2415 C CA . PHE A 1 298 ? -0.835 -24.930 -22.334 1.00 97.62 298 PHE A CA 1
ATOM 2416 C C . PHE A 1 298 ? -1.253 -26.229 -23.039 1.00 97.62 298 PHE A C 1
ATOM 2418 O O . PHE A 1 298 ? -0.753 -27.306 -22.711 1.00 97.62 298 PHE A O 1
ATOM 2425 N N . ASP A 1 299 ? -2.149 -26.155 -24.022 1.00 97.62 299 ASP A N 1
ATOM 2426 C CA . ASP A 1 299 ? -2.540 -27.300 -24.846 1.00 97.62 299 ASP A CA 1
ATOM 2427 C C . ASP A 1 299 ? -1.402 -27.781 -25.750 1.00 97.62 299 ASP A C 1
ATOM 2429 O O . ASP A 1 299 ? -1.225 -28.992 -25.914 1.00 97.62 299 ASP A O 1
ATOM 2433 N N . TRP A 1 300 ? -0.616 -26.859 -26.310 1.00 97.81 300 TRP A N 1
ATOM 2434 C CA . TRP A 1 300 ? 0.580 -27.188 -27.081 1.00 97.81 300 TRP A CA 1
ATOM 2435 C C . TRP A 1 300 ? 1.650 -27.855 -26.206 1.00 97.81 300 TRP A C 1
ATOM 2437 O O . TRP A 1 300 ? 2.076 -28.969 -26.516 1.00 97.81 300 TRP A O 1
ATOM 2447 N N . CYS A 1 301 ? 1.982 -27.265 -25.053 1.00 97.19 301 CYS A N 1
ATOM 2448 C CA . CYS A 1 301 ? 2.927 -27.828 -24.087 1.00 97.19 301 CYS A CA 1
ATOM 2449 C C . CYS A 1 301 ? 2.545 -29.255 -23.682 1.00 97.19 301 CYS A C 1
ATOM 2451 O O . CYS A 1 301 ? 3.399 -30.136 -23.655 1.00 97.19 301 CYS A O 1
ATOM 2453 N N . ARG A 1 302 ? 1.257 -29.533 -23.420 1.00 95.12 302 ARG A N 1
ATOM 2454 C CA . ARG A 1 302 ? 0.815 -30.898 -23.080 1.00 95.12 302 ARG A CA 1
ATOM 2455 C C . ARG A 1 302 ? 1.058 -31.898 -24.211 1.00 95.12 302 ARG A C 1
ATOM 2457 O O . ARG A 1 302 ? 1.414 -33.039 -23.925 1.00 95.12 302 ARG A O 1
ATOM 2464 N N . LYS A 1 303 ? 0.879 -31.497 -25.473 1.00 97.12 303 LYS A N 1
ATOM 2465 C CA . LYS A 1 303 ? 1.152 -32.366 -26.630 1.00 97.12 303 LYS A CA 1
ATOM 2466 C C . LYS A 1 303 ? 2.644 -32.658 -26.765 1.00 97.12 303 LYS A C 1
ATOM 2468 O O . LYS A 1 303 ? 3.008 -33.821 -26.922 1.00 97.12 303 LYS A O 1
ATOM 2473 N N . GLU A 1 304 ? 3.498 -31.645 -26.632 1.00 97.25 304 GLU A N 1
ATOM 2474 C CA . GLU A 1 304 ? 4.951 -31.847 -26.700 1.00 97.25 304 GLU A CA 1
ATOM 2475 C C . GLU A 1 304 ? 5.481 -32.652 -25.507 1.00 97.25 304 GLU A C 1
ATOM 2477 O O . GLU A 1 304 ? 6.350 -33.500 -25.687 1.00 97.25 304 GLU A O 1
ATOM 2482 N N . MET A 1 305 ? 4.914 -32.489 -24.306 1.00 96.06 305 MET A N 1
ATOM 2483 C CA . MET A 1 305 ? 5.257 -33.334 -23.154 1.00 96.06 305 MET A CA 1
ATOM 2484 C C . MET A 1 305 ? 4.938 -34.812 -23.403 1.00 96.06 305 MET A C 1
ATOM 2486 O O . MET A 1 305 ? 5.730 -35.678 -23.039 1.00 96.06 305 MET A O 1
ATOM 2490 N N . VAL A 1 306 ? 3.795 -35.112 -24.029 1.00 97.19 306 VAL A N 1
ATOM 2491 C CA . VAL A 1 306 ? 3.435 -36.486 -24.414 1.00 97.19 306 VAL A CA 1
ATOM 2492 C C . VAL A 1 306 ? 4.392 -37.020 -25.476 1.00 97.19 306 VAL A C 1
ATOM 2494 O O . VAL A 1 306 ? 4.889 -38.132 -25.338 1.00 97.19 306 VAL A O 1
ATOM 2497 N N . ARG A 1 307 ? 4.713 -36.224 -26.498 1.00 97.56 307 ARG A N 1
ATOM 2498 C CA . ARG A 1 307 ? 5.684 -36.615 -27.526 1.00 97.56 307 ARG A CA 1
ATOM 2499 C C . ARG A 1 307 ? 7.059 -36.928 -26.924 1.00 97.56 307 ARG A C 1
ATOM 2501 O O . ARG A 1 307 ? 7.606 -37.992 -27.186 1.00 97.56 307 ARG A O 1
ATOM 2508 N N . ALA A 1 308 ? 7.583 -36.054 -26.065 1.00 96.94 308 ALA A N 1
ATOM 2509 C CA . ALA A 1 308 ? 8.853 -36.282 -25.378 1.00 96.94 308 ALA A CA 1
ATOM 2510 C C . ALA A 1 308 ? 8.812 -37.539 -24.490 1.00 96.94 308 ALA A C 1
ATOM 2512 O O . ALA A 1 308 ? 9.786 -38.285 -24.412 1.00 96.94 308 ALA A O 1
ATOM 2513 N N . ALA A 1 309 ? 7.675 -37.819 -23.847 1.00 97.44 309 ALA A N 1
ATOM 2514 C CA . ALA A 1 309 ? 7.487 -39.043 -23.072 1.00 97.44 309 ALA A CA 1
ATOM 2515 C C . ALA A 1 309 ? 7.520 -40.309 -23.945 1.00 97.44 309 ALA A C 1
ATOM 2517 O O . ALA A 1 309 ? 8.107 -41.313 -23.535 1.00 97.44 309 ALA A O 1
ATOM 2518 N N . GLN A 1 310 ? 6.949 -40.257 -25.152 1.00 96.88 310 GLN A N 1
ATOM 2519 C CA . GLN A 1 310 ? 7.032 -41.342 -26.133 1.00 96.88 310 GLN A CA 1
ATOM 2520 C C . GLN A 1 310 ? 8.480 -41.576 -26.581 1.00 96.88 310 GLN A C 1
ATOM 2522 O O . GLN A 1 310 ? 8.923 -42.725 -26.581 1.00 96.88 310 GLN A O 1
ATOM 2527 N N . ASP A 1 311 ? 9.229 -40.508 -26.873 1.00 96.50 311 ASP A N 1
ATOM 2528 C CA . ASP A 1 311 ? 10.646 -40.580 -27.260 1.00 96.50 311 ASP A CA 1
ATOM 2529 C C . ASP A 1 311 ? 11.521 -41.184 -26.142 1.00 96.50 311 ASP A C 1
ATOM 2531 O O . ASP A 1 311 ? 12.445 -41.951 -26.410 1.00 96.50 311 ASP A O 1
ATOM 2535 N N . LEU A 1 312 ? 11.185 -40.913 -24.875 1.00 95.12 312 LEU A N 1
ATOM 2536 C CA . LEU A 1 312 ? 11.826 -41.513 -23.696 1.00 95.12 312 LEU A CA 1
ATOM 2537 C C . LEU A 1 312 ? 11.355 -42.952 -23.395 1.00 95.12 312 LEU A C 1
ATOM 2539 O O . LEU A 1 312 ? 11.824 -43.564 -22.435 1.00 95.12 312 LEU A O 1
ATOM 2543 N N . GLY A 1 313 ? 10.424 -43.505 -24.179 1.00 96.44 313 GLY A N 1
ATOM 2544 C CA . GLY A 1 313 ? 9.916 -44.871 -24.017 1.00 96.44 313 GLY A CA 1
ATOM 2545 C C . GLY A 1 313 ? 8.837 -45.043 -22.940 1.00 96.44 313 GLY A C 1
ATOM 2546 O O . GLY A 1 313 ? 8.524 -46.173 -22.563 1.00 96.44 313 GLY A O 1
ATOM 2547 N N . TYR A 1 314 ? 8.239 -43.953 -22.452 1.00 95.75 314 TYR A N 1
ATOM 2548 C CA . TYR A 1 314 ? 7.164 -43.966 -21.448 1.00 95.75 314 TYR A CA 1
ATOM 2549 C C . TYR A 1 314 ? 5.750 -43.934 -22.056 1.00 95.75 314 TYR A C 1
ATOM 2551 O O . TYR A 1 314 ? 4.762 -43.973 -21.318 1.00 95.75 314 TYR A O 1
ATOM 2559 N N . GLY A 1 315 ? 5.632 -43.907 -23.388 1.00 94.81 315 GLY A N 1
ATOM 2560 C CA . GLY A 1 315 ? 4.345 -43.796 -24.079 1.00 94.81 315 GLY A CA 1
ATOM 2561 C C . GLY A 1 315 ? 3.654 -42.469 -23.752 1.00 94.81 315 GLY A C 1
ATOM 2562 O O . GLY A 1 315 ? 4.312 -41.438 -23.667 1.00 94.81 315 GLY A O 1
ATOM 2563 N N . ASP A 1 316 ? 2.340 -42.495 -23.525 1.00 94.81 316 ASP A N 1
ATOM 2564 C CA . ASP A 1 316 ? 1.558 -41.278 -23.246 1.00 94.81 316 ASP A CA 1
ATOM 2565 C C . ASP A 1 316 ? 1.631 -40.806 -21.778 1.00 94.81 316 ASP A C 1
ATOM 2567 O O . ASP A 1 316 ? 1.062 -39.768 -21.421 1.00 94.81 316 ASP A O 1
ATOM 2571 N N . ASP A 1 317 ? 2.323 -41.547 -20.903 1.00 95.69 317 ASP A N 1
ATOM 2572 C CA . ASP A 1 317 ? 2.460 -41.207 -19.483 1.00 95.69 317 ASP A CA 1
ATOM 2573 C C . ASP A 1 317 ? 3.573 -40.175 -19.257 1.00 95.69 317 ASP A C 1
ATOM 2575 O O . ASP A 1 317 ? 4.652 -40.451 -18.722 1.00 95.69 317 ASP A O 1
ATOM 2579 N N . TRP A 1 318 ? 3.284 -38.939 -19.661 1.00 94.88 318 TRP A N 1
ATOM 2580 C CA . TRP A 1 318 ? 4.199 -37.811 -19.502 1.00 94.88 318 TRP A CA 1
ATOM 2581 C C . TRP A 1 318 ? 4.560 -37.517 -18.043 1.00 94.88 318 TRP A C 1
ATOM 2583 O O . TRP A 1 318 ? 5.637 -36.983 -17.782 1.00 94.88 318 TRP A O 1
ATOM 2593 N N . ARG A 1 319 ? 3.704 -37.876 -17.075 1.00 95.56 319 ARG A N 1
ATOM 2594 C CA . ARG A 1 319 ? 4.016 -37.698 -15.649 1.00 95.56 319 ARG A CA 1
ATOM 2595 C C . ARG A 1 319 ? 5.113 -38.658 -15.221 1.00 95.56 319 ARG A C 1
ATOM 2597 O O . ARG A 1 319 ? 6.052 -38.235 -14.558 1.00 95.56 319 ARG A O 1
ATOM 2604 N N . LYS A 1 320 ? 5.034 -39.923 -15.636 1.00 95.94 320 LYS A N 1
ATOM 2605 C CA . LYS A 1 320 ? 6.079 -40.909 -15.348 1.00 95.94 320 LYS A CA 1
ATOM 2606 C C . LYS A 1 320 ? 7.402 -40.565 -16.036 1.00 95.94 320 LYS A C 1
ATOM 2608 O O . LYS A 1 320 ? 8.449 -40.703 -15.409 1.00 95.94 320 LYS A O 1
ATOM 2613 N N . ALA A 1 321 ? 7.359 -40.068 -17.274 1.00 96.19 321 ALA A N 1
ATOM 2614 C CA . ALA A 1 321 ? 8.550 -39.548 -17.947 1.00 96.19 321 ALA A CA 1
ATOM 2615 C C . ALA A 1 321 ? 9.170 -38.367 -17.180 1.00 96.19 321 ALA A C 1
ATOM 2617 O O . ALA A 1 321 ? 10.382 -38.323 -16.988 1.00 96.19 321 ALA A O 1
ATOM 2618 N N . LEU A 1 322 ? 8.342 -37.443 -16.680 1.00 95.25 322 LEU A N 1
ATOM 2619 C CA . LEU A 1 322 ? 8.806 -36.314 -15.875 1.00 95.25 322 LEU A CA 1
ATOM 2620 C C . LEU A 1 322 ? 9.449 -36.769 -14.557 1.00 95.25 322 LEU A C 1
ATOM 2622 O O . LEU A 1 322 ? 10.505 -36.256 -14.200 1.00 95.25 322 LEU A O 1
ATOM 2626 N N . GLU A 1 323 ? 8.858 -37.739 -13.853 1.00 96.00 323 GLU A N 1
ATOM 2627 C CA . GLU A 1 323 ? 9.473 -38.318 -12.649 1.00 96.00 323 GLU A CA 1
ATOM 2628 C C . GLU A 1 323 ? 10.810 -38.998 -12.960 1.00 96.00 323 GLU A C 1
ATOM 2630 O O . GLU A 1 323 ? 11.765 -38.825 -12.214 1.00 96.00 323 GLU A O 1
ATOM 2635 N N . HIS A 1 324 ? 10.933 -39.696 -14.093 1.00 94.75 324 HIS A N 1
ATOM 2636 C CA . HIS A 1 324 ? 12.220 -40.257 -14.503 1.00 94.75 324 HIS A CA 1
ATOM 2637 C C . HIS A 1 324 ? 13.289 -39.177 -14.704 1.00 94.75 324 HIS A C 1
ATOM 2639 O O . HIS A 1 324 ? 14.398 -39.321 -14.198 1.00 94.75 324 HIS A O 1
ATOM 2645 N N . VAL A 1 325 ? 12.955 -38.088 -15.403 1.00 94.25 325 VAL A N 1
ATOM 2646 C CA . VAL A 1 325 ? 13.894 -36.983 -15.651 1.00 94.25 325 VAL A CA 1
ATOM 2647 C C . VAL A 1 325 ? 14.316 -36.300 -14.348 1.00 94.25 325 VAL A C 1
ATOM 2649 O O . VAL A 1 325 ? 15.477 -35.920 -14.219 1.00 94.25 325 VAL A O 1
ATOM 2652 N N . LYS A 1 326 ? 13.420 -36.185 -13.359 1.00 94.12 326 LYS A N 1
ATOM 2653 C CA . LYS A 1 326 ? 13.763 -35.628 -12.038 1.00 94.12 326 LYS A CA 1
ATOM 2654 C C . LYS A 1 326 ? 14.874 -36.408 -11.333 1.00 94.12 326 LYS A C 1
ATOM 2656 O O . LYS A 1 326 ? 15.672 -35.793 -10.632 1.00 94.12 326 LYS A O 1
ATOM 2661 N N . GLU A 1 327 ? 14.948 -37.720 -11.543 1.00 93.19 327 GLU A N 1
ATOM 2662 C CA . GLU A 1 327 ? 15.976 -38.589 -10.956 1.00 93.19 327 GLU A CA 1
ATOM 2663 C C . GLU A 1 327 ? 17.321 -38.535 -11.708 1.00 93.19 327 GLU A C 1
ATOM 2665 O O . GLU A 1 327 ? 18.331 -39.008 -11.196 1.00 93.19 327 GLU A O 1
ATOM 2670 N N . LEU A 1 328 ? 17.384 -37.929 -12.902 1.00 91.12 328 LEU A N 1
ATOM 2671 C CA . LEU A 1 328 ? 18.621 -37.779 -13.689 1.00 91.12 328 LEU A CA 1
ATOM 2672 C C . LEU A 1 328 ? 19.491 -36.595 -13.227 1.00 91.12 328 LEU A C 1
ATOM 2674 O O . LEU A 1 328 ? 20.213 -35.986 -14.018 1.00 91.12 328 LEU A O 1
ATOM 2678 N N . HIS A 1 329 ? 19.423 -36.239 -11.947 1.00 90.94 329 HIS A N 1
ATOM 2679 C CA . HIS A 1 329 ? 20.240 -35.173 -11.386 1.00 90.94 329 HIS A CA 1
ATOM 2680 C C . HIS A 1 329 ? 21.678 -35.649 -11.114 1.00 90.94 329 HIS A C 1
ATOM 2682 O O . HIS A 1 329 ? 21.940 -36.821 -10.848 1.00 90.94 329 HIS A O 1
ATOM 2688 N N . VAL A 1 330 ? 22.633 -34.717 -11.111 1.00 93.94 330 VAL A N 1
ATOM 2689 C CA . VAL A 1 330 ? 24.011 -35.006 -10.678 1.00 93.94 330 VAL A CA 1
ATOM 2690 C C . VAL A 1 330 ? 24.085 -35.277 -9.172 1.00 93.94 330 VAL A C 1
ATOM 2692 O O . VAL A 1 330 ? 23.189 -34.905 -8.409 1.00 93.94 330 VAL A O 1
ATOM 2695 N N . GLU A 1 331 ? 25.166 -35.917 -8.727 1.00 94.00 331 GLU A N 1
ATOM 2696 C CA . GLU A 1 331 ? 25.396 -36.214 -7.311 1.00 94.00 331 GLU A CA 1
ATOM 2697 C C . GLU A 1 331 ? 25.473 -34.940 -6.438 1.00 94.00 331 GLU A C 1
ATOM 2699 O O . GLU A 1 331 ? 25.898 -33.873 -6.910 1.00 94.00 331 GLU A O 1
ATOM 2704 N N . PRO A 1 332 ? 25.120 -35.027 -5.138 1.00 92.88 332 PRO A N 1
ATOM 2705 C CA . PRO A 1 332 ? 25.285 -33.915 -4.207 1.00 92.88 332 PRO A CA 1
ATOM 2706 C C . PRO A 1 332 ? 26.715 -33.355 -4.222 1.00 92.88 332 PRO A C 1
ATOM 2708 O O . PRO A 1 332 ? 27.692 -34.085 -4.079 1.00 92.88 332 PRO A O 1
ATOM 2711 N N . GLY A 1 333 ? 26.841 -32.036 -4.387 1.00 94.25 333 GLY A N 1
ATOM 2712 C CA . GLY A 1 333 ? 28.130 -31.341 -4.489 1.00 94.25 333 GLY A CA 1
ATOM 2713 C C . GLY A 1 333 ? 28.656 -31.147 -5.916 1.00 94.25 333 GLY A C 1
ATOM 2714 O O . GLY A 1 333 ? 29.605 -30.388 -6.091 1.00 94.25 333 GLY A O 1
ATOM 2715 N N . LYS A 1 334 ? 28.029 -31.753 -6.937 1.00 95.69 334 LYS A N 1
ATOM 2716 C CA . LYS A 1 334 ? 28.425 -31.609 -8.354 1.00 95.69 334 LYS A CA 1
ATOM 2717 C C . LYS A 1 334 ? 27.636 -30.578 -9.157 1.00 95.69 334 LYS A C 1
ATOM 2719 O O . LYS A 1 334 ? 28.032 -30.246 -10.269 1.00 95.69 334 LYS A O 1
ATOM 2724 N N . GLN A 1 335 ? 26.569 -30.014 -8.591 1.00 92.88 335 GLN A N 1
ATOM 2725 C CA . GLN A 1 335 ? 25.787 -28.965 -9.257 1.00 92.88 335 GLN A CA 1
ATOM 2726 C C . GLN A 1 335 ? 26.623 -27.750 -9.710 1.00 92.88 335 GLN A C 1
ATOM 2728 O O . GLN A 1 335 ? 26.394 -27.295 -10.827 1.00 92.88 335 GLN A O 1
ATOM 2733 N N . PRO A 1 336 ? 27.605 -27.232 -8.936 1.00 96.69 336 PRO A N 1
ATOM 2734 C CA . PRO A 1 336 ? 28.413 -26.099 -9.394 1.00 96.69 336 PRO A CA 1
ATOM 2735 C C . PRO A 1 336 ? 29.229 -26.393 -10.662 1.00 96.69 336 PRO A C 1
ATOM 2737 O O . PRO A 1 336 ? 29.336 -25.524 -11.525 1.00 96.69 336 PRO A O 1
ATOM 2740 N N . ASP A 1 337 ? 29.772 -27.610 -10.788 1.00 95.88 337 ASP A N 1
ATOM 2741 C CA . ASP A 1 337 ? 30.544 -28.027 -11.965 1.00 95.88 337 ASP A CA 1
ATOM 2742 C C . ASP A 1 337 ? 29.637 -28.104 -13.203 1.00 95.88 337 ASP A C 1
ATOM 2744 O O . ASP A 1 337 ? 29.965 -27.508 -14.228 1.00 95.88 337 ASP A O 1
ATOM 2748 N N . LEU A 1 338 ? 28.459 -28.733 -13.070 1.00 94.69 338 LEU A N 1
ATOM 2749 C CA . LEU A 1 338 ? 27.457 -28.818 -14.141 1.00 94.69 338 LEU A CA 1
ATOM 2750 C C . LEU A 1 338 ? 26.983 -27.430 -14.595 1.00 94.69 338 LEU A C 1
ATOM 2752 O O . LEU A 1 338 ? 26.880 -27.177 -15.788 1.00 94.69 338 LEU A O 1
ATOM 2756 N N . ILE A 1 339 ? 26.714 -26.508 -13.662 1.00 95.19 339 ILE A N 1
ATOM 2757 C CA . ILE A 1 339 ? 26.295 -25.137 -14.002 1.00 95.19 339 ILE A CA 1
ATOM 2758 C C . ILE A 1 339 ? 27.382 -24.426 -14.813 1.00 95.19 339 ILE A C 1
ATOM 2760 O O . ILE A 1 339 ? 27.071 -23.739 -15.783 1.00 95.19 339 ILE A O 1
ATOM 2764 N N . ARG A 1 340 ? 28.655 -24.588 -14.433 1.00 96.00 340 ARG A N 1
ATOM 2765 C CA . ARG A 1 340 ? 29.775 -24.008 -15.181 1.00 96.00 340 ARG A CA 1
ATOM 2766 C C . ARG A 1 340 ? 29.875 -24.608 -16.585 1.00 96.00 340 ARG A C 1
ATOM 2768 O O . ARG A 1 340 ? 30.093 -23.862 -17.532 1.00 96.00 340 ARG A O 1
ATOM 2775 N N . GLU A 1 341 ? 29.729 -25.923 -16.715 1.00 95.62 341 GLU A N 1
ATOM 2776 C CA . GLU A 1 341 ? 29.738 -26.610 -18.012 1.00 95.62 341 GLU A CA 1
ATOM 2777 C C . GLU A 1 341 ? 28.602 -26.117 -18.914 1.00 95.62 341 GLU A C 1
ATOM 2779 O O . GLU A 1 341 ? 28.880 -25.654 -20.015 1.00 95.62 341 GLU A O 1
ATOM 2784 N N . LEU A 1 342 ? 27.361 -26.087 -18.415 1.00 95.25 342 LEU A N 1
ATOM 2785 C CA . LEU A 1 342 ? 26.202 -25.565 -19.152 1.00 95.25 342 LEU A CA 1
ATOM 2786 C C . LEU A 1 342 ? 26.372 -24.090 -19.543 1.00 95.25 342 LEU A C 1
ATOM 2788 O O . LEU A 1 342 ? 25.936 -23.679 -20.613 1.00 95.25 342 LEU A O 1
ATOM 2792 N N . ALA A 1 343 ? 27.013 -23.281 -18.695 1.00 95.50 343 ALA A N 1
ATOM 2793 C CA . ALA A 1 343 ? 27.309 -21.890 -19.020 1.00 95.50 343 ALA A CA 1
ATOM 2794 C C . ALA A 1 343 ? 28.328 -21.766 -20.163 1.00 95.50 343 ALA A C 1
ATOM 2796 O O . ALA A 1 343 ? 28.175 -20.891 -21.010 1.00 95.50 343 ALA A O 1
ATOM 2797 N N . HIS A 1 344 ? 29.352 -22.623 -20.202 1.00 96.31 344 HIS A N 1
ATOM 2798 C CA . HIS A 1 344 ? 30.292 -22.661 -21.323 1.00 96.31 344 HIS A CA 1
ATOM 2799 C C . HIS A 1 344 ? 29.626 -23.182 -22.599 1.00 96.31 344 HIS A C 1
ATOM 2801 O O . HIS A 1 344 ? 29.780 -22.559 -23.643 1.00 96.31 344 HIS A O 1
ATOM 2807 N N . GLU A 1 345 ? 28.828 -24.246 -22.505 1.00 95.44 345 GLU A N 1
ATOM 2808 C CA . GLU A 1 345 ? 28.064 -24.792 -23.631 1.00 95.44 345 GLU A CA 1
ATOM 2809 C C . GLU A 1 345 ? 27.123 -23.739 -24.239 1.00 95.44 345 GLU A C 1
ATOM 2811 O O . GLU A 1 345 ? 27.097 -23.559 -25.452 1.00 95.44 345 GLU A O 1
ATOM 2816 N N . ALA A 1 346 ? 26.424 -22.962 -23.404 1.00 94.56 346 ALA A N 1
ATOM 2817 C CA . ALA A 1 346 ? 25.549 -21.880 -23.858 1.00 94.56 346 ALA A CA 1
ATOM 2818 C C . ALA A 1 346 ? 26.291 -20.703 -24.520 1.00 94.56 346 ALA A C 1
ATOM 2820 O O . ALA A 1 346 ? 25.666 -19.927 -25.235 1.00 94.56 346 ALA A O 1
ATOM 2821 N N . VAL A 1 347 ? 27.592 -20.531 -24.261 1.00 94.38 347 VAL A N 1
ATOM 2822 C CA . VAL A 1 347 ? 28.434 -19.536 -24.953 1.00 94.38 347 VAL A CA 1
ATOM 2823 C C . VAL A 1 347 ? 28.929 -20.069 -26.301 1.00 94.38 347 VAL A C 1
ATOM 2825 O O . VAL A 1 347 ? 29.203 -19.278 -27.202 1.00 94.38 347 VAL A O 1
ATOM 2828 N N . GLU A 1 348 ? 29.085 -21.387 -26.430 1.00 94.12 348 GLU A N 1
ATOM 2829 C CA . GLU A 1 348 ? 29.548 -22.038 -27.659 1.00 94.12 348 GLU A CA 1
ATOM 2830 C C . GLU A 1 348 ? 28.433 -22.259 -28.697 1.00 94.12 348 GLU A C 1
ATOM 2832 O O . GLU A 1 348 ? 28.741 -22.297 -29.891 1.00 94.12 348 GLU A O 1
ATOM 2837 N N . PHE A 1 349 ? 27.176 -22.406 -28.257 1.00 80.56 349 PHE A N 1
ATOM 2838 C CA . PHE A 1 349 ? 25.977 -22.509 -29.104 1.00 80.56 349 PHE A CA 1
ATOM 2839 C C . PHE A 1 349 ? 25.591 -21.164 -29.733 1.00 80.56 349 PHE A C 1
ATOM 2841 O O . PHE A 1 349 ? 25.294 -21.152 -30.953 1.00 80.56 349 PHE A O 1
#

Foldseek 3Di:
DDDDDDDDDDDDDDDDDDDDDPDDPPPPPPVLVQCVPQCRDVLHHQDPVDDRLVSVVVSLVSVLVVLCVLLVQPPDPVSLVVVLVSLVSSLVVLVPDPLVPDDPVVVVSSVLSNLVSVLVNVVSVLVNVLVVLLCLQCVLSVLLRVLLNCVSVVPDDDLQVVLVSLLVSLVVLVVSLVVVVVQLVVQDPPGQSDDLLSLVSNLVVLVVSLVSSVVSLVVPAPVPPSNNVRRVVSNVSSSVSSVVSSVCSVCPNNVFDPPDDTDPDDNDSDQVSVVSVCVSVVNPDGPVVVVVVVVVVVVVVLVVLQVVCVVVVNHRPSVVVVVVVVVPDDDPPCVVVVVVVVVVVVVVD

Nearest PDB structures (foldseek):
  1dov-assembly1_A  TM=2.738E-01  e=1.655E+00  Mus musculus
  7aal-assembly1_B  TM=1.668E-01  e=3.391E+00  Homo sapiens
  2jsw-assembly1_A  TM=2.170E-01  e=7.948E+00  Mus musculus

Radius of gyration: 30.3 Å; Cα contacts (8 Å, |Δi|>4): 247; chains: 1; bounding box: 66×80×98 Å